Protein AF-A0A8J7E7F5-F1 (afdb_monomer)

Foldseek 3Di:
DLVVLLVVLLVCLVVPAPPPPAAADEDDEDPVLVPPPDDLVVVLVSLLVSQLSNLVSRVQHAYEYEYDPQDDVPPPGPRDPLVVLVSCLVSQHYYEYQQCDDFPVGDHDCSLQVCALRHAYEYEDPVVRDDFAQCVLQVVQCCCCVRRVHLHYHDDDPDDCVVVVCVPRNVNSLVVCVVCCVVGPPSDNDRRPSHPDDDPPPPDD

Secondary structure (DSSP, 8-state):
-HHHHHHHHHHHHHHHTT-TT--EEEPPP--GGG-TTS-HHHHHHHHHHHHHHHHHH-TTSEEEEE-SS---TTSS-S--HHHHHHHHHHHT-EEE-TT-S--SSSPPPTHHHHTTTTSEE--EEEGGGS---TTHHHHHHHIIIIII--S--EEE--STTHHHHIIIIIHHHHHHHHH-TTTS--------TT--PPP------

Radius of gyration: 17.7 Å; Cα contacts (8 Å, |Δi|>4): 323; chains: 1; bounding box: 46×33×48 Å

Solvent-accessible surface area (backbone atoms only — not comparable to full-atom values): 11503 Å² total; per-residue (Å²): 111,66,69,63,51,40,52,48,40,36,57,47,15,80,74,38,47,73,39,92,92,47,69,59,52,62,48,74,68,50,64,63,58,74,40,86,92,49,61,46,67,60,49,46,52,52,50,52,49,44,51,52,50,38,41,70,30,21,81,69,26,44,37,30,48,32,49,42,74,46,24,57,97,87,70,86,34,82,36,56,53,64,61,54,51,52,51,19,41,79,69,35,24,19,41,24,25,61,61,47,48,78,34,89,86,45,74,64,50,64,64,50,55,78,40,43,72,52,26,33,30,32,43,28,42,55,60,87,52,47,84,80,53,61,59,40,48,47,54,49,47,49,46,38,42,73,66,30,45,31,30,45,78,43,79,50,81,88,53,100,61,38,71,62,42,42,64,70,33,43,46,54,22,51,48,51,44,68,75,35,56,95,81,36,85,67,88,48,82,48,64,27,84,55,44,77,62,78,67,76,74,79,89,79,131

Structure (mmCIF, N/CA/C/O backbone):
data_AF-A0A8J7E7F5-F1
#
_entry.id   AF-A0A8J7E7F5-F1
#
loop_
_atom_site.group_PDB
_atom_site.id
_atom_site.type_symbol
_atom_site.label_atom_id
_atom_site.label_alt_id
_atom_site.label_comp_id
_atom_site.label_asym_id
_atom_site.label_entity_id
_atom_site.label_seq_id
_atom_site.pdbx_PDB_ins_code
_atom_site.Cartn_x
_atom_site.Cartn_y
_atom_site.Cartn_z
_atom_site.occupancy
_atom_site.B_iso_or_equiv
_atom_site.auth_seq_id
_atom_site.auth_comp_id
_atom_site.auth_asym_id
_atom_site.auth_atom_id
_atom_site.pdbx_PDB_model_num
ATOM 1 N N . MET A 1 1 ? -1.315 -17.136 -16.325 1.00 79.31 1 MET A N 1
ATOM 2 C CA . MET A 1 1 ? -1.027 -17.102 -14.870 1.00 79.31 1 MET A CA 1
ATOM 3 C C . MET A 1 1 ? -2.003 -16.196 -14.133 1.00 79.31 1 MET A C 1
ATOM 5 O O . MET A 1 1 ? -2.572 -16.659 -13.155 1.00 79.31 1 MET A O 1
ATOM 9 N N . THR A 1 2 ? -2.273 -14.985 -14.635 1.00 89.56 2 THR A N 1
ATOM 10 C CA . THR A 1 2 ? -3.227 -14.026 -14.043 1.00 89.56 2 THR A CA 1
ATOM 11 C C . THR A 1 2 ? -4.594 -14.628 -13.717 1.00 89.56 2 THR A C 1
ATOM 13 O O . THR A 1 2 ? -5.044 -14.466 -12.594 1.00 89.56 2 THR A O 1
ATOM 16 N N . ASP A 1 3 ? -5.215 -15.402 -14.617 1.00 95.75 3 ASP A N 1
ATOM 17 C CA . ASP A 1 3 ? -6.542 -16.000 -14.355 1.00 95.75 3 ASP A CA 1
ATOM 18 C C . ASP A 1 3 ? -6.566 -16.922 -13.132 1.00 95.75 3 ASP A C 1
ATOM 20 O O . ASP A 1 3 ? -7.515 -16.909 -12.355 1.00 95.75 3 ASP A O 1
ATOM 24 N N . ARG A 1 4 ? -5.503 -17.709 -12.927 1.00 95.31 4 ARG A N 1
ATOM 25 C CA . ARG A 1 4 ? -5.391 -18.580 -11.747 1.00 95.31 4 ARG A CA 1
ATOM 26 C C . ARG A 1 4 ? -5.245 -17.762 -10.472 1.00 95.31 4 ARG A C 1
ATOM 28 O O . ARG A 1 4 ? -5.744 -18.170 -9.431 1.00 95.31 4 ARG A O 1
ATOM 35 N N . PHE A 1 5 ? -4.553 -16.630 -10.559 1.00 93.81 5 PHE A N 1
ATOM 36 C CA . PHE A 1 5 ? -4.377 -15.751 -9.418 1.00 93.81 5 PHE A CA 1
ATOM 37 C C . PHE A 1 5 ? -5.662 -14.984 -9.098 1.00 93.81 5 PHE A C 1
ATOM 39 O O . PHE A 1 5 ? -6.052 -14.937 -7.942 1.00 93.81 5 PHE A O 1
ATOM 46 N N . ILE A 1 6 ? -6.396 -14.521 -10.112 1.00 96.19 6 ILE A N 1
ATOM 47 C CA . ILE A 1 6 ? -7.756 -13.985 -9.959 1.00 96.19 6 ILE A CA 1
ATOM 48 C C . ILE A 1 6 ? -8.670 -15.011 -9.280 1.00 96.19 6 ILE A C 1
ATOM 50 O O . ILE A 1 6 ? -9.300 -14.685 -8.281 1.00 96.19 6 ILE A O 1
ATOM 54 N N . ALA A 1 7 ? -8.686 -16.260 -9.756 1.00 97.81 7 ALA A N 1
ATOM 55 C CA . ALA A 1 7 ? -9.495 -17.319 -9.154 1.00 97.81 7 ALA A CA 1
ATOM 56 C C . ALA A 1 7 ? -9.121 -17.584 -7.684 1.00 97.81 7 ALA A C 1
ATOM 58 O O . ALA A 1 7 ? -9.993 -17.844 -6.858 1.00 97.81 7 ALA A O 1
ATOM 59 N N . LEU A 1 8 ? -7.833 -17.484 -7.337 1.00 96.50 8 LEU A N 1
ATOM 60 C CA . LEU A 1 8 ? -7.390 -17.550 -5.946 1.00 96.50 8 LEU A CA 1
ATOM 61 C C . LEU A 1 8 ? -7.928 -16.369 -5.129 1.00 96.50 8 LEU A C 1
ATOM 63 O O . LEU A 1 8 ? -8.473 -16.594 -4.054 1.00 96.50 8 LEU A O 1
ATOM 67 N N . MET A 1 9 ? -7.804 -15.132 -5.621 1.00 97.00 9 MET A N 1
ATOM 68 C CA . MET A 1 9 ? -8.314 -13.951 -4.913 1.00 97.00 9 MET A CA 1
ATOM 69 C C . MET A 1 9 ? -9.831 -14.028 -4.718 1.00 97.00 9 MET A C 1
ATOM 71 O O . MET A 1 9 ? -10.310 -13.711 -3.637 1.00 97.00 9 MET A O 1
ATOM 75 N N . GLN A 1 10 ? -10.572 -14.525 -5.709 1.00 97.94 10 GLN A N 1
ATOM 76 C CA . GLN A 1 10 ? -12.011 -14.780 -5.604 1.00 97.94 10 GLN A CA 1
ATOM 77 C C . GLN A 1 10 ? -12.327 -15.807 -4.510 1.00 97.94 10 GLN A C 1
ATOM 79 O O . GLN A 1 10 ? -13.117 -15.523 -3.617 1.00 97.94 10 GLN A O 1
ATOM 84 N N . ALA A 1 11 ? -11.640 -16.954 -4.503 1.00 98.19 11 ALA A N 1
ATOM 85 C CA . ALA A 1 11 ? -11.833 -17.975 -3.472 1.00 98.19 11 ALA A CA 1
ATOM 86 C C . ALA A 1 11 ? -11.457 -17.487 -2.058 1.00 98.19 11 ALA A C 1
ATOM 88 O O . ALA A 1 11 ? -12.048 -17.922 -1.068 1.00 98.19 11 ALA A O 1
ATOM 89 N N . LEU A 1 12 ? -10.462 -16.601 -1.944 1.00 97.62 12 LEU A N 1
ATOM 90 C CA . LEU A 1 12 ? -10.123 -15.947 -0.681 1.00 97.62 12 LEU A CA 1
ATOM 91 C C . LEU A 1 12 ? -11.202 -14.934 -0.273 1.00 97.62 12 LEU A C 1
ATOM 93 O O . LEU A 1 12 ? -11.565 -14.909 0.900 1.00 97.62 12 LEU A O 1
ATOM 97 N N . GLY A 1 13 ? -11.735 -14.156 -1.217 1.00 97.00 13 GLY A N 1
ATOM 98 C CA . GLY A 1 13 ? -12.840 -13.219 -0.999 1.00 97.00 13 GLY A CA 1
ATOM 99 C C . GLY A 1 13 ? -14.079 -13.916 -0.453 1.00 97.00 13 GLY A C 1
ATOM 100 O O . GLY A 1 13 ? -14.536 -13.578 0.635 1.00 97.00 13 GLY A O 1
ATOM 101 N N . ASP A 1 14 ? -14.517 -14.991 -1.114 1.00 97.81 14 ASP A N 1
ATOM 102 C CA . ASP A 1 14 ? -15.651 -15.823 -0.685 1.00 97.81 14 ASP A CA 1
ATOM 103 C C . ASP A 1 14 ? -15.500 -16.358 0.750 1.00 97.81 14 ASP A C 1
ATOM 105 O O . ASP A 1 14 ? -16.485 -16.612 1.444 1.00 97.81 14 ASP A O 1
ATOM 109 N N . ARG A 1 15 ? -14.256 -16.577 1.194 1.00 97.75 15 ARG A N 1
ATOM 110 C CA . ARG A 1 15 ? -13.951 -17.150 2.508 1.00 97.75 15 ARG A CA 1
ATOM 111 C C . ARG A 1 15 ? -13.772 -16.101 3.603 1.00 97.75 15 ARG A C 1
ATOM 113 O O . ARG A 1 15 ? -14.078 -16.402 4.757 1.00 97.75 15 ARG A O 1
ATOM 120 N N . TYR A 1 16 ? -13.197 -14.948 3.276 1.00 96.31 16 TYR A N 1
ATOM 121 C CA . TYR A 1 16 ? -12.669 -14.010 4.267 1.00 96.31 16 TYR A CA 1
ATOM 122 C C . TYR A 1 16 ? -13.283 -12.612 4.212 1.00 96.31 16 TYR A C 1
ATOM 124 O O . TYR A 1 16 ? -13.222 -11.916 5.225 1.00 96.31 16 TYR A O 1
ATOM 132 N N . ASP A 1 17 ? -13.879 -12.186 3.095 1.00 94.88 17 ASP A N 1
ATOM 133 C CA . ASP A 1 17 ? -14.501 -10.864 3.036 1.00 94.88 17 ASP A CA 1
ATOM 134 C C . ASP A 1 17 ? -15.665 -10.764 4.034 1.00 94.88 17 ASP A C 1
ATOM 136 O O . ASP A 1 17 ? -16.504 -11.658 4.143 1.00 94.88 17 ASP A O 1
ATOM 140 N N . GLY A 1 18 ? -15.682 -9.686 4.820 1.00 87.88 18 GLY A N 1
ATOM 141 C CA . GLY A 1 18 ? -16.671 -9.478 5.882 1.00 87.88 18 GLY A CA 1
ATOM 142 C C . GLY A 1 18 ? -16.414 -10.256 7.181 1.00 87.88 18 GLY A 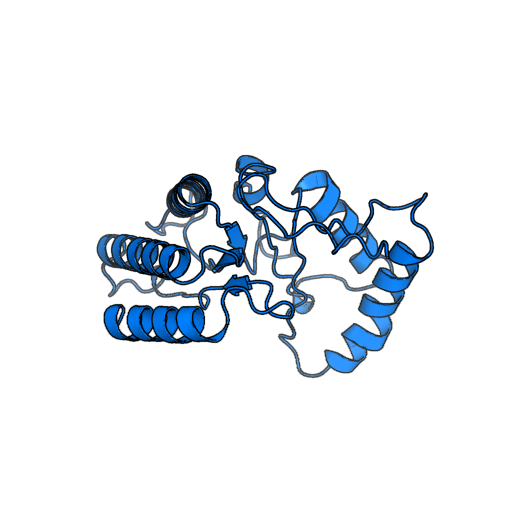C 1
ATOM 143 O O . GLY A 1 18 ? -17.152 -10.071 8.150 1.00 87.88 18 GLY A O 1
ATOM 144 N N . VAL A 1 19 ? -15.368 -11.089 7.262 1.00 92.38 19 VAL A N 1
ATOM 145 C CA . VAL A 1 19 ? -14.941 -11.685 8.537 1.00 92.38 19 VAL A CA 1
ATOM 146 C C . VAL A 1 19 ? -14.354 -10.586 9.423 1.00 92.38 19 VAL A C 1
ATOM 148 O O . VAL A 1 19 ? -13.405 -9.919 9.032 1.00 92.38 19 VAL A O 1
ATOM 151 N N . ALA A 1 20 ? -14.869 -10.423 10.645 1.00 86.88 20 ALA A N 1
ATOM 152 C CA . ALA A 1 20 ? -14.507 -9.305 11.528 1.00 86.88 20 ALA A CA 1
ATOM 153 C C . ALA A 1 20 ? -12.999 -9.181 11.830 1.00 86.88 20 ALA A C 1
ATOM 155 O O . ALA A 1 20 ? -12.506 -8.083 12.066 1.00 86.88 20 ALA A O 1
ATOM 156 N N . SER A 1 21 ? -12.263 -10.297 11.822 1.00 85.38 21 SER A N 1
ATOM 157 C CA . SER A 1 21 ? -10.810 -10.327 12.035 1.00 85.38 21 SER A CA 1
ATOM 158 C C . SER A 1 21 ? -9.986 -10.183 10.747 1.00 85.38 21 SER A C 1
ATOM 160 O O . SER A 1 21 ? -8.766 -10.332 10.787 1.00 85.38 21 SER A O 1
ATOM 162 N N . PHE A 1 22 ? -10.627 -9.978 9.595 1.00 86.19 22 PHE A N 1
ATOM 163 C CA . PHE A 1 22 ? -9.979 -9.822 8.297 1.00 86.19 22 PHE A CA 1
ATOM 164 C C . PHE A 1 22 ? -10.161 -8.385 7.801 1.00 86.19 22 PHE A C 1
ATOM 166 O O . PHE A 1 22 ? -11.265 -7.952 7.492 1.00 86.19 22 PHE A O 1
ATOM 173 N N . HIS A 1 23 ? -9.063 -7.631 7.740 1.00 84.19 23 HIS A N 1
ATOM 174 C CA . HIS A 1 23 ? -9.109 -6.188 7.468 1.00 84.19 23 HIS A CA 1
ATOM 175 C C . HIS A 1 23 ? -8.785 -5.826 6.016 1.00 84.19 23 HIS A C 1
ATOM 177 O O . HIS A 1 23 ? -9.172 -4.758 5.538 1.00 84.19 23 HIS A O 1
ATOM 183 N N . GLY A 1 24 ? -8.069 -6.692 5.304 1.00 89.56 24 GLY A N 1
ATOM 184 C CA . GLY A 1 24 ? -7.652 -6.407 3.945 1.00 89.56 24 GLY A CA 1
ATOM 185 C C . GLY A 1 24 ? -6.720 -7.448 3.357 1.00 89.56 24 GLY A C 1
ATOM 186 O O . GLY A 1 24 ? -6.233 -8.349 4.040 1.00 89.56 24 GLY A O 1
ATOM 187 N N . ILE A 1 25 ? -6.465 -7.282 2.068 1.00 91.81 25 ILE A N 1
ATOM 188 C CA . ILE A 1 25 ? -5.550 -8.085 1.277 1.00 91.81 25 ILE A CA 1
ATOM 189 C C . ILE A 1 25 ? -4.687 -7.170 0.417 1.00 91.81 25 ILE A C 1
ATOM 191 O O . ILE A 1 25 ? -5.137 -6.133 -0.068 1.00 91.81 25 ILE A O 1
ATOM 195 N N . ALA A 1 26 ? -3.440 -7.570 0.215 1.00 88.69 26 ALA A N 1
ATOM 196 C CA . ALA A 1 26 ? -2.525 -6.886 -0.676 1.00 88.69 26 ALA A CA 1
ATOM 197 C C . ALA A 1 26 ? -2.113 -7.827 -1.809 1.00 88.69 26 ALA A C 1
ATOM 199 O O . ALA A 1 26 ? -1.939 -9.030 -1.588 1.00 88.69 26 ALA A O 1
ATOM 200 N N . SER A 1 27 ? -1.949 -7.298 -3.022 1.00 85.00 27 SER A N 1
ATOM 201 C CA . SER A 1 27 ? -1.278 -8.058 -4.074 1.00 85.00 27 SER A CA 1
ATOM 202 C C . SER A 1 27 ? 0.162 -8.356 -3.639 1.00 85.00 27 SER A C 1
ATOM 204 O O . SER A 1 27 ? 0.771 -7.534 -2.949 1.00 85.00 27 SER A O 1
ATOM 206 N N . PRO A 1 28 ? 0.745 -9.496 -4.041 1.00 77.31 28 PRO A N 1
ATOM 207 C CA . PRO A 1 28 ? 2.176 -9.674 -3.933 1.00 77.31 28 PRO A CA 1
ATOM 208 C C . PRO A 1 28 ? 2.853 -8.583 -4.752 1.00 77.31 28 PRO A C 1
ATOM 210 O O . PRO A 1 28 ? 2.358 -8.146 -5.797 1.00 77.31 28 PRO A O 1
ATOM 213 N N . GLU A 1 29 ? 3.991 -8.154 -4.247 1.00 74.88 29 GLU A N 1
ATOM 214 C CA . GLU A 1 29 ? 4.894 -7.300 -4.978 1.00 74.88 29 GLU A CA 1
ATOM 215 C C . GLU A 1 29 ? 5.377 -8.013 -6.251 1.00 74.88 29 GLU A C 1
ATOM 217 O O . GLU A 1 29 ? 5.564 -9.234 -6.267 1.00 74.88 29 GLU A O 1
ATOM 222 N N . SER A 1 30 ? 5.566 -7.267 -7.336 1.00 69.88 30 SER A N 1
ATOM 223 C CA . SER A 1 30 ? 6.052 -7.826 -8.592 1.00 69.88 30 SER A CA 1
ATOM 224 C C . SER A 1 30 ? 7.115 -6.929 -9.203 1.00 69.88 30 SER A C 1
ATOM 226 O O . SER A 1 30 ? 6.858 -5.768 -9.513 1.00 69.88 30 SER A O 1
ATOM 228 N N . ALA A 1 31 ? 8.284 -7.519 -9.445 1.00 70.00 31 ALA A N 1
ATOM 229 C CA . ALA A 1 31 ? 9.397 -6.901 -10.156 1.00 70.00 31 ALA A CA 1
ATOM 230 C C . ALA A 1 31 ? 9.323 -7.118 -11.681 1.00 70.00 31 ALA A C 1
ATOM 232 O O . ALA A 1 31 ? 10.260 -6.792 -12.394 1.00 70.00 31 ALA A O 1
ATOM 233 N N . LEU A 1 32 ? 8.224 -7.661 -12.222 1.00 70.56 32 LEU A N 1
ATOM 234 C CA . LEU A 1 32 ? 8.135 -7.964 -13.660 1.00 70.56 32 LEU A CA 1
ATOM 235 C C . LEU A 1 32 ? 8.243 -6.720 -14.560 1.00 70.56 32 LEU A C 1
ATOM 237 O O . LEU A 1 32 ? 8.599 -6.849 -15.724 1.00 70.56 32 LEU A O 1
ATOM 241 N N . GLY A 1 33 ? 7.995 -5.516 -14.029 1.00 65.94 33 GLY A N 1
ATOM 242 C CA . GLY A 1 33 ? 8.192 -4.255 -14.758 1.00 65.94 33 GLY A CA 1
ATOM 243 C C . GLY A 1 33 ? 9.659 -3.904 -15.057 1.00 65.94 33 GLY A C 1
ATOM 244 O O . GLY A 1 33 ? 9.915 -3.006 -15.865 1.00 65.94 33 GLY A O 1
ATOM 245 N N . THR A 1 34 ? 10.615 -4.600 -14.432 1.00 69.50 34 THR A N 1
ATOM 246 C CA . THR A 1 34 ? 12.061 -4.433 -14.660 1.00 69.50 34 THR A CA 1
ATOM 247 C C . THR A 1 34 ? 12.653 -5.484 -15.597 1.00 69.50 34 THR A C 1
ATOM 249 O O . THR A 1 34 ? 13.840 -5.422 -15.901 1.00 69.50 34 THR A O 1
ATOM 252 N N . VAL A 1 35 ? 11.843 -6.442 -16.056 1.00 76.00 35 VAL A N 1
ATOM 253 C CA . VAL A 1 35 ? 12.279 -7.550 -16.908 1.00 76.00 35 VAL A CA 1
ATOM 254 C C . VAL A 1 35 ? 11.958 -7.210 -18.364 1.00 76.00 35 VAL A C 1
ATOM 256 O O . VAL A 1 35 ? 10.789 -7.160 -18.745 1.00 76.00 35 VAL A O 1
ATOM 259 N N . ASP A 1 36 ? 12.990 -6.962 -19.172 1.00 79.25 36 ASP A N 1
ATOM 260 C CA . ASP A 1 36 ? 12.859 -6.473 -20.554 1.00 79.25 36 ASP A CA 1
ATOM 261 C C . ASP A 1 36 ? 12.102 -7.441 -21.479 1.00 79.25 36 ASP A C 1
ATOM 263 O O . ASP A 1 36 ? 11.491 -7.022 -22.461 1.00 79.25 36 ASP A O 1
ATOM 267 N N . GLU A 1 37 ? 12.107 -8.738 -21.168 1.00 83.94 37 GLU A N 1
ATOM 268 C CA . GLU A 1 37 ? 11.411 -9.767 -21.940 1.00 83.94 37 GLU A CA 1
ATOM 269 C C . GLU A 1 37 ? 9.882 -9.728 -21.782 1.00 83.94 37 GLU A C 1
ATOM 271 O O . GLU A 1 37 ? 9.174 -10.405 -22.533 1.00 83.94 37 GLU A O 1
ATOM 276 N N . TYR A 1 38 ? 9.354 -8.965 -20.818 1.00 76.88 38 TYR A N 1
ATOM 277 C CA . TYR A 1 38 ? 7.915 -8.817 -20.623 1.00 76.88 38 TYR A CA 1
ATOM 278 C C . TYR A 1 38 ? 7.364 -7.604 -21.366 1.00 76.88 38 TYR A C 1
ATOM 280 O O . TYR A 1 38 ? 7.882 -6.491 -21.289 1.00 76.88 38 TYR A O 1
ATOM 288 N N . ASP A 1 39 ? 6.217 -7.803 -22.014 1.00 83.94 39 ASP A N 1
ATOM 289 C CA . ASP A 1 39 ? 5.413 -6.691 -22.502 1.00 83.94 39 ASP A CA 1
ATOM 290 C C . ASP A 1 39 ? 4.852 -5.915 -21.301 1.00 83.94 39 ASP A C 1
ATOM 292 O O . ASP A 1 39 ? 3.897 -6.332 -20.637 1.00 83.94 39 ASP A O 1
ATOM 296 N N . LYS A 1 40 ? 5.465 -4.764 -21.017 1.00 78.12 40 LYS A N 1
ATOM 297 C CA . LYS A 1 40 ? 5.099 -3.889 -19.898 1.00 78.12 40 LYS A CA 1
ATOM 298 C C . LYS A 1 40 ? 3.664 -3.365 -20.015 1.00 78.12 40 LYS A C 1
ATOM 300 O O . LYS A 1 40 ? 3.011 -3.157 -18.991 1.00 78.12 40 LYS A O 1
ATOM 305 N N . SER A 1 41 ? 3.151 -3.189 -21.236 1.00 81.50 41 SER A N 1
ATOM 306 C CA . SER A 1 41 ? 1.772 -2.751 -21.468 1.00 81.50 41 SER A CA 1
ATOM 307 C C . SER A 1 41 ? 0.779 -3.856 -21.110 1.00 81.50 41 SER A C 1
ATOM 309 O O . SER A 1 41 ? -0.169 -3.616 -20.357 1.00 81.50 41 SER A O 1
ATOM 311 N N . GLN A 1 42 ? 1.065 -5.090 -21.532 1.00 84.75 42 GLN A N 1
ATOM 312 C CA . GLN A 1 42 ? 0.276 -6.260 -21.166 1.00 84.75 42 GLN A CA 1
ATOM 313 C C . GLN A 1 42 ? 0.351 -6.523 -19.660 1.00 84.75 42 GLN A C 1
ATOM 315 O O . GLN A 1 42 ? -0.665 -6.813 -19.030 1.00 84.75 42 GLN A O 1
ATOM 320 N N . TYR A 1 43 ? 1.532 -6.393 -19.055 1.00 81.69 43 TYR A N 1
ATOM 321 C CA . TYR A 1 43 ? 1.704 -6.542 -17.614 1.00 81.69 43 TYR A CA 1
ATOM 322 C C . TYR A 1 43 ? 0.860 -5.523 -16.834 1.00 81.69 43 TYR A C 1
ATOM 324 O O . TYR A 1 43 ? 0.110 -5.917 -15.940 1.00 81.69 43 TYR A O 1
ATOM 332 N N . LYS A 1 44 ? 0.906 -4.239 -17.217 1.00 81.12 44 LYS A N 1
ATOM 333 C CA . LYS A 1 44 ? 0.062 -3.184 -16.638 1.00 81.12 44 LYS A CA 1
ATOM 334 C C . LYS A 1 44 ? -1.426 -3.532 -16.743 1.00 81.12 44 LYS A C 1
ATOM 336 O O . LYS A 1 44 ? -2.139 -3.451 -15.744 1.00 81.12 44 LYS A O 1
ATOM 341 N N . GLU A 1 45 ? -1.895 -3.950 -17.919 1.00 86.56 45 GLU A N 1
ATOM 342 C CA . GLU A 1 45 ? -3.296 -4.337 -18.128 1.00 86.56 45 GLU A CA 1
ATOM 343 C C . GLU A 1 45 ? -3.701 -5.518 -17.233 1.00 86.56 45 GLU A C 1
ATOM 345 O O . GLU A 1 45 ? -4.730 -5.467 -16.554 1.00 86.56 45 GLU A O 1
ATOM 350 N N . GLN A 1 46 ? -2.876 -6.567 -17.177 1.00 88.25 46 GLN A N 1
ATOM 351 C CA . GLN A 1 46 ? -3.149 -7.746 -16.355 1.00 88.25 46 GLN A CA 1
ATOM 352 C C . GLN A 1 46 ? -3.104 -7.433 -14.856 1.00 88.25 46 GLN A C 1
ATOM 354 O O . GLN A 1 46 ? -3.902 -7.990 -14.103 1.00 88.25 46 GLN A O 1
ATOM 359 N N . PHE A 1 47 ? -2.229 -6.525 -14.422 1.00 86.56 47 PHE A N 1
ATOM 360 C CA . PHE A 1 47 ? -2.182 -6.061 -13.039 1.00 86.56 47 PHE A CA 1
ATOM 361 C C . PHE A 1 47 ? -3.444 -5.272 -12.667 1.00 86.56 47 PHE A C 1
ATOM 363 O O . PHE A 1 47 ? -4.080 -5.564 -11.656 1.00 86.56 47 PHE A O 1
ATOM 370 N N . MET A 1 48 ? -3.876 -4.332 -13.516 1.00 87.00 48 MET A N 1
ATOM 371 C CA . MET A 1 48 ? -5.131 -3.600 -13.304 1.00 87.00 48 MET A CA 1
ATOM 372 C C . MET A 1 48 ? -6.345 -4.529 -13.294 1.00 87.00 48 MET A C 1
ATOM 374 O O . MET A 1 48 ? -7.258 -4.343 -12.491 1.00 87.00 48 MET A O 1
ATOM 378 N N . ARG A 1 49 ? -6.364 -5.536 -14.175 1.00 92.62 49 ARG A N 1
ATOM 379 C CA . ARG A 1 49 ? -7.410 -6.562 -14.189 1.00 92.62 49 ARG A CA 1
ATOM 380 C C . ARG A 1 49 ? -7.420 -7.346 -12.881 1.00 92.62 49 ARG A C 1
ATOM 382 O O . ARG A 1 49 ? -8.466 -7.438 -12.256 1.00 92.62 49 ARG A O 1
ATOM 389 N N . LEU A 1 50 ? -6.271 -7.848 -12.433 1.00 91.75 50 LEU A N 1
ATOM 390 C CA . LEU A 1 50 ? -6.154 -8.532 -11.146 1.00 91.75 50 LEU A CA 1
ATOM 391 C C . LEU A 1 50 ? -6.675 -7.663 -9.995 1.00 91.75 50 LEU A C 1
ATOM 393 O O . LEU A 1 50 ? -7.430 -8.153 -9.158 1.00 91.75 50 LEU A O 1
ATOM 397 N N . PHE A 1 51 ? -6.298 -6.385 -9.958 1.00 91.19 51 PHE A N 1
ATOM 398 C CA . PHE A 1 51 ? -6.732 -5.468 -8.910 1.00 91.19 51 PHE A CA 1
ATOM 399 C C . PHE A 1 51 ? -8.252 -5.243 -8.931 1.00 91.19 51 PHE A C 1
ATOM 401 O O . PHE A 1 51 ? -8.890 -5.338 -7.885 1.00 91.19 51 PHE A O 1
ATOM 408 N N . ARG A 1 52 ? -8.854 -5.037 -10.113 1.00 92.88 52 ARG A N 1
ATOM 409 C CA . ARG A 1 52 ? -10.317 -4.934 -10.284 1.00 92.88 52 ARG A CA 1
ATOM 410 C C . ARG A 1 52 ? -11.049 -6.166 -9.775 1.00 92.88 52 ARG A C 1
ATOM 412 O O . ARG A 1 52 ? -11.974 -6.043 -8.979 1.00 92.88 52 ARG A O 1
ATOM 419 N N . GLU A 1 53 ? -10.618 -7.342 -10.210 1.00 95.81 53 GLU A N 1
ATOM 420 C CA . GLU A 1 53 ? -11.231 -8.613 -9.815 1.00 95.81 53 GLU A CA 1
ATOM 421 C C . GLU A 1 53 ? -11.064 -8.871 -8.313 1.00 95.81 53 GLU A C 1
ATOM 423 O O . GLU A 1 53 ? -11.994 -9.312 -7.642 1.00 95.81 53 GLU A O 1
ATOM 428 N N . THR A 1 54 ? -9.905 -8.516 -7.750 1.00 95.50 54 THR A N 1
ATOM 429 C CA . THR A 1 54 ? -9.677 -8.592 -6.302 1.00 95.50 54 THR A CA 1
ATOM 430 C C . THR A 1 54 ? -10.609 -7.641 -5.561 1.00 95.50 54 THR A C 1
ATOM 432 O O . THR A 1 54 ? -11.253 -8.043 -4.599 1.00 95.50 54 THR A O 1
ATOM 435 N N . ARG A 1 55 ? -10.757 -6.391 -6.017 1.00 94.12 55 ARG A N 1
ATOM 436 C CA . ARG A 1 55 ? -11.708 -5.455 -5.408 1.00 94.12 55 ARG A CA 1
ATOM 437 C C . ARG A 1 55 ? -13.126 -6.017 -5.411 1.00 94.12 55 ARG A C 1
ATOM 439 O O . ARG A 1 55 ? -13.800 -5.893 -4.392 1.00 94.12 55 ARG A O 1
ATOM 446 N N . GLN A 1 56 ? -13.564 -6.615 -6.516 1.00 95.06 56 GLN A N 1
ATOM 447 C CA . GLN A 1 56 ? -14.896 -7.216 -6.625 1.00 95.06 56 GLN A CA 1
ATOM 448 C C . GLN A 1 56 ? -15.091 -8.396 -5.669 1.00 95.06 56 GLN A C 1
ATOM 450 O O . GLN A 1 56 ? -16.181 -8.549 -5.130 1.00 95.06 56 GLN A O 1
ATOM 455 N N . ALA A 1 57 ? -14.048 -9.196 -5.437 1.00 96.81 57 ALA A N 1
ATOM 456 C CA . ALA A 1 57 ? -14.082 -10.314 -4.496 1.00 96.81 57 ALA A CA 1
ATOM 457 C C . ALA A 1 57 ? -14.058 -9.884 -3.018 1.00 96.81 57 ALA A C 1
ATOM 459 O O . ALA A 1 57 ? -14.476 -10.649 -2.156 1.00 96.81 57 ALA A O 1
ATOM 460 N N . PHE A 1 58 ? -13.587 -8.671 -2.720 1.00 96.50 58 PHE A N 1
ATOM 461 C CA . PHE A 1 58 ? -13.435 -8.156 -1.356 1.00 96.50 58 PHE A CA 1
ATOM 462 C C . PHE A 1 58 ? -14.218 -6.850 -1.111 1.00 96.50 58 PHE A C 1
ATOM 464 O O . PHE A 1 58 ? -13.613 -5.847 -0.728 1.00 96.50 58 PHE A O 1
ATOM 471 N N . PRO A 1 59 ? -15.544 -6.781 -1.351 1.00 93.81 59 PRO A N 1
ATOM 472 C CA . PRO A 1 59 ? -16.331 -5.545 -1.265 1.00 93.81 59 PRO A CA 1
ATOM 473 C C . PRO A 1 59 ? -16.218 -4.809 0.081 1.00 93.81 59 PRO A C 1
ATOM 475 O O . PRO A 1 59 ? -16.281 -3.576 0.083 1.00 93.81 59 PRO A O 1
ATOM 478 N N . HIS A 1 60 ? -15.991 -5.524 1.187 1.00 91.81 60 HIS A N 1
ATOM 479 C CA . HIS A 1 60 ? -15.952 -4.967 2.545 1.00 91.81 60 HIS A CA 1
ATOM 480 C C . HIS A 1 60 ? -14.547 -4.867 3.151 1.00 91.81 60 HIS A C 1
ATOM 482 O O . HIS A 1 60 ? -14.390 -4.290 4.226 1.00 91.81 60 HIS A O 1
ATOM 488 N N . SER A 1 61 ? -13.534 -5.407 2.477 1.00 91.44 61 SER A N 1
ATOM 489 C CA . SER A 1 61 ? -12.151 -5.414 2.954 1.00 91.44 61 SER A CA 1
ATOM 490 C C . SER A 1 61 ? -11.295 -4.426 2.166 1.00 91.44 61 SER A C 1
ATOM 492 O O . SER A 1 61 ? -11.577 -4.104 1.010 1.00 91.44 61 SER A O 1
ATOM 494 N N . LEU A 1 62 ? -10.206 -3.951 2.770 1.00 90.31 62 LEU A N 1
ATOM 495 C CA . LEU A 1 62 ? -9.234 -3.135 2.050 1.00 90.31 62 LEU A CA 1
ATOM 496 C C . LEU A 1 62 ? -8.499 -3.976 0.995 1.00 90.31 62 LEU A C 1
ATOM 498 O O . LEU A 1 62 ? -7.984 -5.046 1.305 1.00 90.31 62 LEU A O 1
ATOM 502 N N . VAL A 1 63 ? -8.382 -3.463 -0.231 1.00 92.50 63 VAL A N 1
ATOM 503 C CA . VAL A 1 63 ? -7.535 -4.053 -1.278 1.00 92.50 63 VAL A CA 1
ATOM 504 C C . VAL A 1 63 ? -6.382 -3.110 -1.595 1.00 92.50 63 VAL A C 1
ATOM 506 O O . VAL A 1 63 ? -6.602 -1.982 -2.039 1.00 92.50 63 VAL A O 1
ATOM 509 N N . LEU A 1 64 ? -5.156 -3.581 -1.373 1.00 90.44 64 LEU A N 1
ATOM 510 C CA . LEU A 1 64 ? -3.924 -2.844 -1.634 1.00 90.44 64 LEU A CA 1
ATOM 511 C C . LEU A 1 64 ? -3.204 -3.394 -2.861 1.00 90.44 64 LEU A C 1
ATOM 513 O O . LEU A 1 64 ? -2.955 -4.594 -2.975 1.00 90.44 64 LEU A O 1
ATOM 517 N N . ALA A 1 65 ? -2.818 -2.503 -3.763 1.00 87.69 65 ALA A N 1
ATOM 518 C CA . ALA A 1 65 ? -1.855 -2.813 -4.800 1.00 87.69 65 ALA A CA 1
ATOM 519 C C . ALA A 1 65 ? -0.449 -2.601 -4.219 1.00 87.69 65 ALA A C 1
ATOM 521 O O . ALA A 1 65 ? -0.090 -1.465 -3.915 1.00 87.69 65 ALA A O 1
ATOM 522 N N . THR A 1 66 ? 0.325 -3.672 -4.032 1.00 82.12 66 THR A N 1
ATOM 523 C CA . THR A 1 66 ? 1.729 -3.574 -3.594 1.00 82.12 66 THR A CA 1
ATOM 524 C C . THR A 1 66 ? 2.625 -3.406 -4.809 1.00 82.12 66 THR A C 1
ATOM 526 O O . THR A 1 66 ? 2.624 -4.249 -5.709 1.00 82.12 66 THR A O 1
ATOM 529 N N . LEU A 1 67 ? 3.372 -2.309 -4.846 1.00 73.75 67 LEU A N 1
ATOM 530 C CA . LEU A 1 67 ? 4.074 -1.833 -6.033 1.00 73.75 67 LEU A CA 1
ATOM 531 C C . LEU A 1 67 ? 5.564 -1.749 -5.732 1.00 73.75 67 LEU A C 1
ATOM 533 O O . LEU A 1 67 ? 5.941 -1.051 -4.800 1.00 73.75 67 LEU A O 1
ATOM 537 N N . ASN A 1 68 ? 6.400 -2.400 -6.540 1.00 69.88 68 ASN A N 1
ATOM 538 C CA . ASN A 1 68 ? 7.849 -2.206 -6.512 1.00 69.88 68 ASN A CA 1
ATOM 539 C C . ASN A 1 68 ? 8.386 -2.018 -7.930 1.00 69.88 68 ASN A C 1
ATOM 541 O O . ASN A 1 68 ? 7.888 -2.640 -8.868 1.00 69.88 68 ASN A O 1
ATOM 545 N N . TYR A 1 69 ? 9.363 -1.124 -8.082 1.00 59.22 69 TYR A N 1
ATOM 546 C CA . TYR A 1 69 ? 10.047 -0.790 -9.333 1.00 59.22 69 TYR A CA 1
ATOM 547 C C . TYR A 1 69 ? 9.128 -0.439 -10.519 1.00 59.22 69 TYR A C 1
ATOM 549 O O . TYR A 1 69 ? 9.562 -0.412 -11.671 1.00 59.22 69 TYR A O 1
ATOM 557 N N . LEU A 1 70 ? 7.854 -0.139 -10.260 1.00 53.44 70 LEU A N 1
ATOM 558 C CA . LEU A 1 70 ? 6.965 0.482 -11.232 1.00 53.44 70 LEU A CA 1
ATOM 559 C C . LEU A 1 70 ? 7.318 1.968 -11.222 1.00 53.44 70 LEU A C 1
ATOM 561 O O . LEU A 1 70 ? 7.491 2.562 -10.163 1.00 53.44 70 LEU A O 1
ATOM 565 N N . SER A 1 71 ? 7.555 2.521 -12.399 1.00 52.00 71 SER A N 1
ATOM 566 C CA . SER A 1 71 ? 8.357 3.717 -12.625 1.00 52.00 71 SER A CA 1
ATOM 567 C C . SER A 1 71 ? 8.120 4.864 -11.649 1.00 52.00 71 SER A C 1
ATOM 569 O O . SER A 1 71 ? 6.990 5.312 -11.450 1.00 52.00 71 SER A O 1
ATOM 571 N N . PHE A 1 72 ? 9.218 5.437 -11.179 1.00 52.62 72 PHE A N 1
ATOM 572 C CA . PHE A 1 72 ? 9.268 6.859 -10.888 1.00 52.62 72 PHE A CA 1
ATOM 573 C C . PHE A 1 72 ? 9.473 7.563 -12.231 1.00 52.62 72 PHE A C 1
ATOM 575 O O . PHE A 1 72 ? 10.254 7.066 -13.055 1.00 52.62 72 PHE A O 1
ATOM 582 N N . ASP A 1 73 ? 8.785 8.678 -12.476 1.00 44.66 73 ASP A N 1
ATOM 583 C CA . ASP A 1 73 ? 9.037 9.497 -13.664 1.00 44.66 73 ASP A CA 1
ATOM 584 C C . ASP A 1 73 ? 10.553 9.749 -13.787 1.00 44.66 73 ASP A C 1
ATOM 586 O O . ASP A 1 73 ? 11.164 10.380 -12.925 1.00 44.66 73 ASP A O 1
ATOM 590 N N . GLY A 1 74 ? 11.178 9.181 -14.827 1.00 42.69 74 GLY A N 1
ATOM 591 C CA . GLY A 1 74 ? 12.621 9.289 -15.084 1.00 42.69 74 GLY A CA 1
ATOM 592 C C . GLY A 1 74 ? 13.472 8.021 -14.908 1.00 42.69 74 GLY A C 1
ATOM 593 O O . GLY A 1 74 ? 14.630 8.055 -15.316 1.00 42.69 74 GLY A O 1
ATOM 594 N N . MET A 1 75 ? 12.948 6.900 -14.386 1.00 48.62 75 MET A N 1
ATOM 595 C CA . MET A 1 75 ? 13.728 5.647 -14.219 1.00 48.62 75 MET A CA 1
ATOM 596 C C . MET A 1 75 ? 13.503 4.572 -15.302 1.00 48.62 75 MET A C 1
ATOM 598 O O . MET A 1 75 ? 13.947 3.443 -15.145 1.00 48.62 75 MET A O 1
ATOM 602 N N . GLY A 1 76 ? 12.849 4.900 -16.423 1.00 46.91 76 GLY A N 1
ATOM 603 C CA . GLY A 1 76 ? 12.825 4.023 -17.610 1.00 46.91 76 GLY A CA 1
ATOM 604 C C . GLY A 1 76 ? 11.922 2.780 -17.534 1.00 46.91 76 GLY A C 1
ATOM 605 O O . GLY A 1 76 ? 12.024 1.890 -18.380 1.00 46.91 76 GLY A O 1
ATOM 606 N N . HIS A 1 77 ? 11.014 2.710 -16.560 1.00 53.66 77 HIS A N 1
ATOM 607 C CA . HIS A 1 77 ? 9.981 1.671 -16.512 1.00 53.66 77 HIS A CA 1
ATOM 608 C C . HIS A 1 77 ? 8.659 2.228 -17.080 1.00 53.66 77 HIS A C 1
ATOM 610 O O . HIS A 1 77 ? 8.338 3.392 -16.878 1.00 53.66 77 HIS A O 1
ATOM 616 N N . ASP A 1 78 ? 7.894 1.428 -17.827 1.00 53.91 78 ASP A N 1
ATOM 617 C CA . ASP A 1 78 ? 6.697 1.908 -18.556 1.00 53.91 78 ASP A CA 1
ATOM 618 C C . ASP A 1 78 ? 5.384 1.709 -17.771 1.00 53.91 78 ASP A C 1
ATOM 620 O O . ASP A 1 78 ? 4.285 1.951 -18.277 1.00 53.91 78 ASP A O 1
ATOM 624 N N . VAL A 1 79 ? 5.473 1.244 -16.521 1.00 60.34 79 VAL A N 1
ATOM 625 C CA . VAL A 1 79 ? 4.311 1.046 -15.646 1.00 60.34 79 VAL A CA 1
ATOM 626 C C . VAL A 1 79 ? 4.207 2.222 -14.684 1.00 60.34 79 VAL A C 1
ATOM 628 O O . VAL A 1 79 ? 4.912 2.266 -13.679 1.00 60.34 79 VAL A O 1
ATOM 631 N N . ASN A 1 80 ? 3.311 3.159 -14.991 1.00 73.31 80 ASN A N 1
ATOM 632 C CA . ASN A 1 80 ? 3.115 4.365 -14.197 1.00 73.31 80 ASN A CA 1
ATOM 633 C C . ASN A 1 80 ? 2.302 4.062 -12.924 1.00 73.31 80 ASN A C 1
ATOM 635 O O . ASN A 1 80 ? 1.132 3.675 -12.998 1.00 73.31 80 ASN A O 1
ATOM 639 N N . LEU A 1 81 ? 2.911 4.277 -11.752 1.00 76.38 81 LEU A N 1
ATOM 640 C CA . LEU A 1 81 ? 2.260 4.174 -10.437 1.00 76.38 81 LEU A CA 1
ATOM 641 C C . LEU A 1 81 ? 0.979 5.019 -10.341 1.00 76.38 81 LEU A C 1
ATOM 643 O O . LEU A 1 81 ? 0.027 4.620 -9.673 1.00 76.38 81 LEU A O 1
ATOM 647 N N . THR A 1 82 ? 0.927 6.142 -11.059 1.00 81.62 82 THR A N 1
ATOM 648 C CA . THR A 1 82 ? -0.244 7.025 -11.156 1.00 81.62 82 THR A CA 1
ATOM 649 C C . THR A 1 82 ? -1.456 6.313 -11.723 1.00 81.62 82 THR A C 1
ATOM 651 O O . THR A 1 82 ? -2.557 6.485 -11.209 1.00 81.62 82 THR A O 1
ATOM 654 N N . ASP A 1 83 ? -1.284 5.471 -12.742 1.00 81.56 83 ASP A N 1
ATOM 655 C CA . ASP A 1 83 ? -2.422 4.768 -13.331 1.00 81.56 83 ASP A CA 1
ATOM 656 C C . ASP A 1 83 ? -3.007 3.743 -12.360 1.00 81.56 83 ASP A C 1
ATOM 658 O O . ASP A 1 83 ? -4.220 3.563 -12.290 1.00 81.56 83 ASP A O 1
ATOM 662 N N . ILE A 1 84 ? -2.147 3.089 -11.579 1.00 81.31 84 ILE A N 1
ATOM 663 C CA . ILE A 1 84 ? -2.576 2.139 -10.554 1.00 81.31 84 ILE A CA 1
ATOM 664 C C . ILE A 1 84 ? -3.277 2.877 -9.412 1.00 81.31 84 ILE A C 1
ATOM 666 O O . ILE A 1 84 ? -4.333 2.434 -8.970 1.00 81.31 84 ILE A O 1
ATOM 670 N N . ALA A 1 85 ? -2.739 4.016 -8.976 1.00 85.88 85 ALA A N 1
ATOM 671 C CA . ALA A 1 85 ? -3.359 4.849 -7.952 1.00 85.88 85 ALA A CA 1
ATOM 672 C C . ALA A 1 85 ? -4.726 5.406 -8.399 1.00 85.88 85 ALA A C 1
ATOM 674 O O . ALA A 1 85 ? -5.673 5.383 -7.618 1.00 85.88 85 ALA A O 1
ATOM 675 N N . ASN A 1 86 ? -4.871 5.807 -9.668 1.00 88.88 86 ASN A N 1
ATOM 676 C CA . ASN A 1 86 ? -6.158 6.209 -10.248 1.00 88.88 86 ASN A CA 1
ATOM 677 C C . ASN A 1 86 ? -7.181 5.062 -10.225 1.00 88.88 86 ASN A C 1
ATOM 679 O O . ASN A 1 86 ? -8.332 5.270 -9.852 1.00 88.88 86 ASN A O 1
ATOM 683 N N . VAL A 1 87 ? -6.770 3.840 -10.585 1.00 86.94 87 VAL A N 1
ATOM 684 C CA . VAL A 1 87 ? -7.650 2.661 -10.504 1.00 86.94 87 VAL A CA 1
ATOM 685 C C . VAL A 1 87 ? -7.995 2.333 -9.048 1.00 86.94 87 VAL A C 1
ATOM 687 O O . VAL A 1 87 ? -9.136 1.989 -8.751 1.00 86.94 87 VAL A O 1
ATOM 690 N N . ALA A 1 88 ? -7.039 2.454 -8.124 1.00 88.62 88 ALA A N 1
ATOM 691 C CA . ALA A 1 88 ? -7.291 2.284 -6.696 1.00 88.62 88 ALA A CA 1
ATOM 692 C C . ALA A 1 88 ? -8.329 3.287 -6.185 1.00 88.62 88 ALA A C 1
ATOM 694 O O . ALA A 1 88 ? -9.213 2.906 -5.425 1.00 88.62 88 ALA A O 1
ATOM 695 N N . GLU A 1 89 ? -8.273 4.534 -6.636 1.00 91.00 89 GLU A N 1
ATOM 696 C CA . GLU A 1 89 ? -9.261 5.550 -6.290 1.00 91.00 89 GLU A CA 1
ATOM 697 C C . GLU A 1 89 ? -10.643 5.244 -6.857 1.00 91.00 89 GLU A C 1
ATOM 699 O O . GLU A 1 89 ? -11.613 5.228 -6.102 1.00 91.00 89 GLU A O 1
ATOM 704 N N . GLU A 1 90 ? -10.730 4.948 -8.156 1.00 90.19 90 GLU A N 1
ATOM 705 C CA . GLU A 1 90 ? -11.986 4.607 -8.837 1.00 90.19 90 GLU A CA 1
ATOM 706 C C . GLU A 1 90 ? -12.728 3.469 -8.121 1.00 90.19 90 GLU A C 1
ATOM 708 O O . GLU A 1 90 ? -13.953 3.469 -8.008 1.00 90.19 90 GLU A O 1
ATOM 713 N N . LEU A 1 91 ? -11.969 2.496 -7.622 1.00 86.94 91 LEU A N 1
ATOM 714 C CA . LEU A 1 91 ? -12.484 1.256 -7.062 1.00 86.94 91 LEU A CA 1
ATOM 715 C C . LEU A 1 91 ? -12.576 1.256 -5.533 1.00 86.94 91 LEU A C 1
ATOM 717 O O . LEU A 1 91 ? -13.113 0.312 -4.954 1.00 86.94 91 LEU A O 1
ATOM 721 N N . GLY A 1 92 ? -12.047 2.276 -4.861 1.00 87.12 92 GLY A N 1
ATOM 722 C CA . GLY A 1 92 ? -11.994 2.343 -3.403 1.00 87.12 92 GLY A CA 1
ATOM 723 C C . GLY A 1 92 ? -11.053 1.329 -2.755 1.00 87.12 92 GLY A C 1
ATOM 724 O O . GLY A 1 92 ? -11.428 0.639 -1.809 1.00 87.12 92 GLY A O 1
ATOM 725 N N . GLY A 1 93 ? -9.841 1.217 -3.288 1.00 89.81 93 GLY A N 1
ATOM 726 C CA . GLY A 1 93 ? -8.739 0.468 -2.697 1.00 89.81 93 GLY A CA 1
ATOM 727 C C . GLY A 1 93 ? -7.621 1.380 -2.191 1.00 89.81 93 GLY A C 1
ATOM 728 O O . GLY A 1 93 ? -7.842 2.509 -1.745 1.00 89.81 93 GLY A O 1
ATOM 729 N N . GLY A 1 94 ? -6.396 0.878 -2.255 1.00 90.12 94 GLY A N 1
ATOM 730 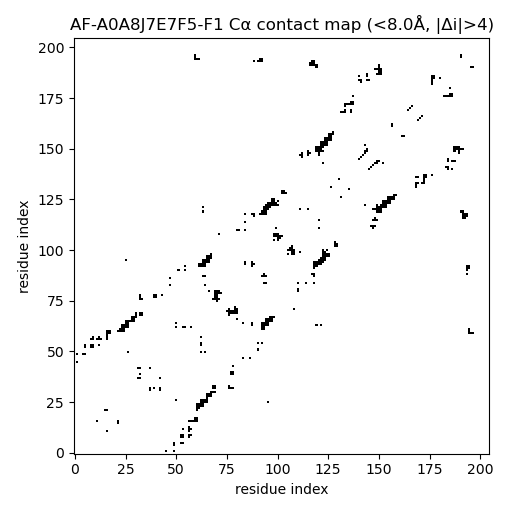C CA . GLY A 1 94 ? -5.212 1.629 -1.876 1.00 90.12 94 GLY A CA 1
ATOM 731 C C . GLY A 1 94 ? -3.937 1.093 -2.499 1.00 90.12 94 GLY A C 1
ATOM 732 O O . GLY A 1 94 ? -3.951 0.139 -3.280 1.00 90.12 94 GLY A O 1
ATOM 733 N N . ILE A 1 95 ? -2.829 1.716 -2.125 1.00 86.69 95 ILE A N 1
ATOM 734 C CA . ILE A 1 95 ? -1.495 1.342 -2.580 1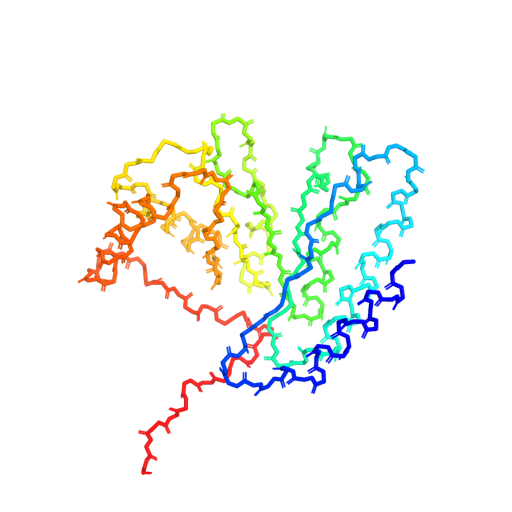.00 86.69 95 ILE A CA 1
ATOM 735 C C . ILE A 1 95 ? -0.576 1.084 -1.394 1.00 86.69 95 ILE A C 1
ATOM 737 O O . ILE A 1 95 ? -0.686 1.702 -0.332 1.00 86.69 95 ILE A O 1
ATOM 741 N N . SER A 1 96 ? 0.352 0.165 -1.609 1.00 83.62 96 SER A N 1
ATOM 742 C CA . SER A 1 96 ? 1.486 -0.085 -0.741 1.00 83.62 96 SER A CA 1
ATOM 743 C C . SER A 1 96 ? 2.759 -0.064 -1.573 1.00 83.62 96 SER A C 1
ATOM 745 O O . SER A 1 96 ? 2.769 -0.482 -2.731 1.00 83.62 96 SER A O 1
ATOM 747 N N . THR A 1 97 ? 3.832 0.442 -0.989 1.00 73.31 97 THR A N 1
ATOM 748 C CA . THR A 1 97 ? 5.136 0.573 -1.637 1.00 73.31 97 THR A CA 1
ATOM 749 C C . THR A 1 97 ? 6.206 0.215 -0.603 1.00 73.31 97 THR A C 1
ATOM 751 O O . THR A 1 97 ? 6.209 0.830 0.468 1.00 73.31 97 THR A O 1
ATOM 754 N N . PRO A 1 98 ? 7.098 -0.755 -0.875 1.00 61.72 98 PRO A N 1
ATOM 755 C CA . PRO A 1 98 ? 8.229 -1.079 -0.002 1.00 61.72 98 PRO A CA 1
ATOM 756 C C . PRO A 1 98 ? 9.250 0.065 0.058 1.00 61.72 98 PRO A C 1
ATOM 758 O O . PRO A 1 98 ? 9.918 0.231 1.071 1.00 61.72 98 PRO A O 1
ATOM 761 N N . ASP A 1 99 ? 9.272 0.924 -0.968 1.00 60.38 99 ASP A N 1
ATOM 762 C CA . ASP A 1 99 ? 10.239 2.016 -1.126 1.00 60.38 99 ASP A CA 1
ATOM 763 C C . ASP A 1 99 ? 9.632 3.424 -0.972 1.00 60.38 99 ASP A C 1
ATOM 765 O O . ASP A 1 99 ? 10.195 4.413 -1.436 1.00 60.38 99 ASP A O 1
ATOM 769 N N . SER A 1 100 ? 8.453 3.565 -0.353 1.00 53.72 100 SER A N 1
ATOM 770 C CA . SER A 1 100 ? 7.841 4.900 -0.161 1.00 53.72 100 SER A CA 1
ATOM 771 C C . SER A 1 100 ? 8.560 5.784 0.847 1.00 53.72 100 SER A C 1
ATOM 773 O O . SER A 1 100 ? 8.251 6.972 0.937 1.00 53.72 100 SER A O 1
ATOM 775 N N . LEU A 1 101 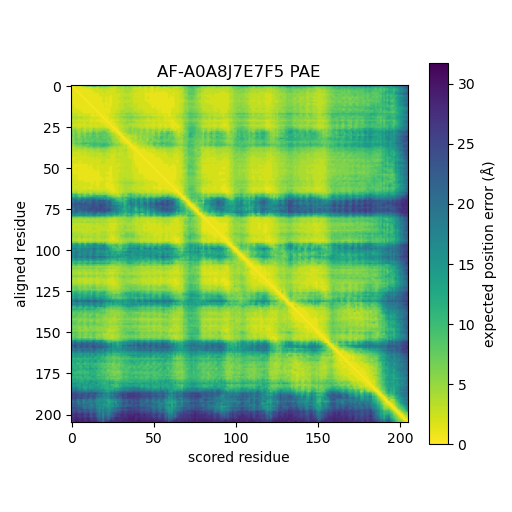? 9.442 5.220 1.668 1.00 62.69 101 LEU A N 1
ATOM 776 C CA . LEU A 1 101 ? 10.092 5.969 2.731 1.00 62.69 101 LEU A CA 1
ATOM 777 C C . LEU A 1 101 ? 11.415 6.559 2.276 1.00 62.69 101 LEU A C 1
ATOM 779 O O . LEU A 1 101 ? 12.100 6.021 1.411 1.00 62.69 101 LEU A O 1
ATOM 783 N N . LEU A 1 102 ? 11.781 7.661 2.932 1.00 57.75 102 LEU A N 1
ATOM 784 C CA . LEU A 1 102 ? 13.143 8.172 2.912 1.00 57.75 102 LEU A CA 1
ATOM 785 C C . LEU A 1 102 ? 14.068 7.069 3.424 1.00 57.75 102 LEU A C 1
ATOM 787 O O . LEU A 1 102 ? 14.139 6.839 4.627 1.00 57.75 102 LEU A O 1
ATOM 791 N N . SER A 1 103 ? 14.767 6.400 2.520 1.00 61.28 103 SER A N 1
ATOM 792 C CA . SER A 1 103 ? 15.940 5.615 2.872 1.00 61.28 103 SER A CA 1
ATOM 793 C C . SER A 1 103 ? 17.191 6.408 2.524 1.00 61.28 103 SER A C 1
ATOM 795 O O . SER A 1 103 ? 17.131 7.438 1.847 1.00 61.28 103 SER A O 1
ATOM 797 N N . ARG A 1 104 ? 18.349 5.935 2.989 1.00 56.12 104 ARG A N 1
ATOM 798 C CA . ARG A 1 104 ? 19.628 6.549 2.610 1.00 56.12 104 ARG A CA 1
ATOM 799 C C . ARG A 1 104 ? 19.839 6.547 1.090 1.00 56.12 104 ARG A C 1
ATOM 801 O O . ARG A 1 104 ? 20.450 7.474 0.566 1.00 56.12 104 ARG A O 1
ATOM 808 N N . ASP A 1 105 ? 19.333 5.515 0.417 1.00 57.44 105 ASP A N 1
ATOM 809 C CA . ASP A 1 105 ? 19.743 5.160 -0.940 1.00 57.44 105 ASP A CA 1
ATOM 810 C C . ASP A 1 105 ? 18.594 5.269 -1.976 1.00 57.44 105 ASP A C 1
ATOM 812 O O . ASP A 1 105 ? 18.864 5.231 -3.176 1.00 57.44 105 ASP A O 1
ATOM 816 N N . THR A 1 106 ? 17.340 5.495 -1.548 1.00 59.78 106 THR A N 1
ATOM 817 C CA . THR A 1 106 ? 16.160 5.607 -2.432 1.00 59.78 106 THR A CA 1
ATOM 818 C C . THR A 1 106 ? 15.407 6.928 -2.215 1.00 59.78 106 THR A C 1
ATOM 820 O O . THR A 1 106 ? 15.041 7.251 -1.080 1.00 59.78 106 THR A O 1
ATOM 823 N N . PRO A 1 107 ? 15.143 7.711 -3.282 1.00 62.06 107 PRO A N 1
ATOM 824 C CA . PRO A 1 107 ? 14.385 8.951 -3.176 1.00 62.06 107 PRO A CA 1
ATOM 825 C C . PRO A 1 107 ? 12.923 8.694 -2.795 1.00 62.06 107 PRO A C 1
ATOM 827 O O . PRO A 1 107 ? 12.309 7.714 -3.211 1.00 62.06 107 PRO A O 1
ATOM 830 N N . PHE A 1 108 ? 12.351 9.635 -2.044 1.00 69.38 108 PHE A N 1
ATOM 831 C CA . PHE A 1 108 ? 10.941 9.614 -1.665 1.00 69.38 108 PHE A CA 1
ATOM 832 C C . PHE A 1 108 ? 10.016 9.597 -2.895 1.00 69.38 108 PHE A C 1
ATOM 834 O O . PHE A 1 108 ? 10.183 10.399 -3.816 1.00 69.38 108 PHE A O 1
ATOM 841 N N . ASN A 1 109 ? 9.004 8.724 -2.876 1.00 69.50 109 ASN A N 1
ATOM 842 C CA . ASN A 1 109 ? 7.997 8.638 -3.929 1.00 69.50 109 ASN A CA 1
ATOM 843 C C . ASN A 1 109 ? 6.820 9.603 -3.671 1.00 69.50 109 ASN A C 1
ATOM 845 O O . ASN A 1 109 ? 6.070 9.390 -2.714 1.00 69.50 109 ASN A O 1
ATOM 849 N N . PRO A 1 110 ? 6.575 10.610 -4.533 1.00 77.62 110 PRO A N 1
ATOM 850 C CA . PRO A 1 110 ? 5.508 11.586 -4.313 1.00 77.62 110 PRO A CA 1
ATOM 851 C C . PRO A 1 110 ? 4.094 11.024 -4.528 1.00 77.62 110 PRO A C 1
ATOM 853 O O . PRO A 1 110 ? 3.122 11.708 -4.206 1.00 77.62 110 PRO A O 1
ATOM 856 N N . ILE A 1 111 ? 3.938 9.795 -5.039 1.00 79.56 111 ILE A N 1
ATOM 857 C CA . ILE A 1 111 ? 2.616 9.237 -5.352 1.00 79.56 111 ILE A CA 1
ATOM 858 C C . ILE A 1 111 ? 1.703 9.173 -4.121 1.00 79.56 111 ILE A C 1
ATOM 860 O O . ILE A 1 111 ? 0.513 9.474 -4.207 1.00 79.56 111 ILE A O 1
ATOM 864 N N . ALA A 1 112 ? 2.271 8.854 -2.956 1.00 80.62 112 ALA A N 1
ATOM 865 C CA . ALA A 1 112 ? 1.533 8.797 -1.702 1.00 80.62 112 ALA A CA 1
ATOM 866 C C . ALA A 1 112 ? 0.963 10.172 -1.312 1.00 80.62 112 ALA A C 1
ATOM 868 O O . ALA A 1 112 ? -0.177 10.262 -0.867 1.00 80.62 112 ALA A O 1
ATOM 869 N N . GLU A 1 113 ? 1.719 11.252 -1.535 1.00 83.50 113 GLU A N 1
ATOM 870 C CA . GLU A 1 113 ? 1.243 12.618 -1.288 1.00 83.50 113 GLU A CA 1
ATOM 871 C C . GLU A 1 113 ? 0.154 13.031 -2.277 1.00 83.50 113 GLU A C 1
ATOM 873 O O . GLU A 1 113 ? -0.847 13.622 -1.878 1.00 83.50 113 GLU A O 1
ATOM 878 N N . GLN A 1 114 ? 0.319 12.693 -3.558 1.00 85.50 114 GLN A N 1
ATOM 879 C CA . GLN A 1 114 ? -0.632 13.053 -4.611 1.00 85.50 114 GLN A CA 1
ATOM 880 C C . GLN A 1 114 ? -2.031 12.450 -4.386 1.00 85.50 114 GLN A C 1
ATOM 882 O O . GLN A 1 114 ? -3.039 13.060 -4.755 1.00 85.50 114 GLN A O 1
ATOM 887 N N . PHE A 1 115 ? -2.100 11.259 -3.785 1.00 86.25 115 PHE A N 1
ATOM 888 C CA . PHE A 1 115 ? -3.349 10.533 -3.533 1.00 86.25 115 PHE A CA 1
ATOM 889 C C . PHE A 1 115 ? -3.769 10.511 -2.056 1.00 86.25 115 PHE A C 1
ATOM 891 O O . PHE A 1 115 ? -4.735 9.833 -1.688 1.00 86.25 115 PHE A O 1
ATOM 898 N N . LYS A 1 116 ? -3.091 11.290 -1.210 1.00 86.62 116 LYS A N 1
ATOM 899 C CA . LYS A 1 116 ? -3.416 11.436 0.209 1.00 86.62 116 LYS A CA 1
ATOM 900 C C . LYS A 1 116 ? -4.892 11.777 0.415 1.00 86.62 116 LYS A C 1
ATOM 902 O O . LYS A 1 116 ? -5.426 12.701 -0.196 1.00 86.62 116 LYS A O 1
ATOM 907 N N . GLY A 1 117 ? -5.547 11.031 1.306 1.00 85.00 117 GLY A N 1
ATOM 908 C CA . GLY A 1 117 ? -6.960 11.219 1.653 1.00 85.00 117 GLY A CA 1
ATOM 909 C C . GLY A 1 117 ? -7.961 10.794 0.569 1.00 85.00 117 GLY A C 1
ATOM 910 O O . GLY A 1 117 ? -9.163 10.897 0.801 1.00 85.00 117 GLY A O 1
ATOM 911 N N . ARG A 1 118 ? -7.491 10.316 -0.593 1.00 89.06 118 ARG A N 1
ATOM 912 C CA . ARG A 1 118 ? -8.331 9.812 -1.696 1.00 89.06 118 ARG A CA 1
ATOM 913 C C . ARG A 1 118 ? -8.356 8.286 -1.731 1.00 89.06 118 ARG A C 1
ATOM 915 O O . ARG A 1 118 ? -9.404 7.698 -1.974 1.00 89.06 118 ARG A O 1
ATOM 922 N N . ILE A 1 119 ? -7.221 7.655 -1.434 1.00 89.19 119 ILE A N 1
ATOM 923 C CA . ILE A 1 119 ? -7.067 6.195 -1.355 1.00 89.19 119 ILE A CA 1
ATOM 924 C C . ILE A 1 119 ? -6.389 5.793 -0.049 1.00 89.19 119 ILE A C 1
ATOM 926 O O . ILE A 1 119 ? -5.797 6.632 0.633 1.00 89.19 119 ILE A O 1
ATOM 930 N N . ALA A 1 120 ? -6.436 4.502 0.287 1.00 88.94 120 ALA A N 1
ATOM 931 C CA . ALA A 1 120 ? -5.616 3.989 1.379 1.00 88.94 120 ALA A CA 1
ATOM 932 C C . ALA A 1 120 ? -4.134 4.053 0.991 1.00 88.94 120 ALA A C 1
ATOM 934 O O . ALA A 1 120 ? -3.733 3.523 -0.047 1.00 88.94 120 ALA A O 1
ATOM 935 N N . ILE A 1 121 ? -3.321 4.662 1.846 1.00 87.12 121 ILE A N 1
ATOM 936 C CA . ILE A 1 121 ? -1.865 4.648 1.718 1.00 87.12 121 ILE A CA 1
ATOM 937 C C . ILE A 1 121 ? -1.326 3.740 2.815 1.00 87.12 121 ILE A C 1
ATOM 939 O O . ILE A 1 121 ? -1.585 3.974 3.997 1.00 87.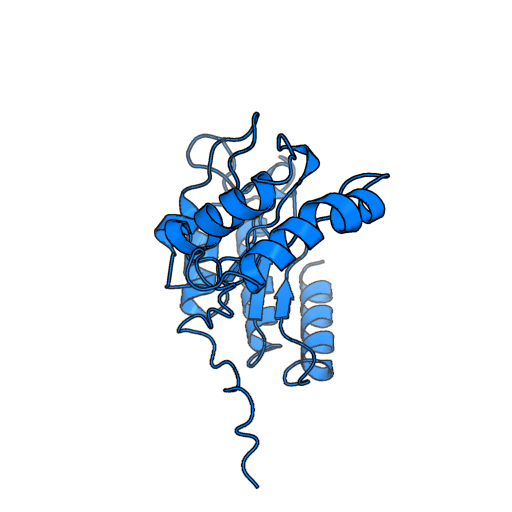12 121 ILE A O 1
ATOM 943 N N . ALA A 1 122 ? -0.611 2.689 2.424 1.00 85.75 122 ALA A N 1
ATOM 944 C CA . ALA A 1 122 ? -0.101 1.686 3.348 1.00 85.75 122 ALA A CA 1
ATOM 945 C C . ALA A 1 122 ? 1.403 1.443 3.143 1.00 85.75 122 ALA A C 1
ATOM 947 O O . ALA A 1 122 ? 1.786 0.438 2.537 1.00 85.75 122 ALA A O 1
ATOM 948 N N . PRO A 1 123 ? 2.272 2.361 3.595 1.00 80.94 123 PRO A N 1
ATOM 949 C CA . PRO A 1 123 ? 3.711 2.254 3.401 1.00 80.94 123 PRO A CA 1
ATOM 950 C C . PRO A 1 123 ? 4.257 0.978 4.041 1.00 80.94 123 PRO A C 1
ATOM 952 O O . PRO A 1 123 ? 3.899 0.629 5.172 1.00 80.94 123 PRO A O 1
ATOM 955 N N . MET A 1 124 ? 5.133 0.290 3.314 1.00 78.12 124 MET A N 1
ATOM 956 C CA . MET A 1 124 ? 5.919 -0.811 3.852 1.00 78.12 124 MET A CA 1
ATOM 957 C C . MET A 1 124 ? 7.264 -0.255 4.311 1.00 78.12 124 MET A C 1
ATOM 959 O O . MET A 1 124 ? 7.975 0.403 3.558 1.00 78.12 124 MET A O 1
ATOM 963 N N . ILE A 1 125 ? 7.579 -0.472 5.582 1.00 75.50 125 ILE A N 1
ATOM 964 C CA . ILE A 1 125 ? 8.791 0.016 6.224 1.00 75.50 125 ILE A CA 1
ATOM 965 C C . ILE A 1 125 ? 9.837 -1.086 6.143 1.00 75.50 125 ILE A C 1
ATOM 967 O O . ILE A 1 125 ? 9.766 -2.065 6.894 1.00 75.50 125 ILE A O 1
ATOM 971 N N . ASP A 1 126 ? 10.810 -0.913 5.249 1.00 72.25 126 ASP A N 1
ATOM 972 C CA . ASP A 1 126 ? 12.059 -1.663 5.313 1.00 72.25 126 ASP A CA 1
ATOM 973 C C . ASP A 1 126 ? 12.985 -1.004 6.334 1.00 72.25 126 ASP A C 1
ATOM 975 O O . ASP A 1 126 ? 13.692 -0.030 6.070 1.00 72.25 126 ASP A O 1
ATOM 979 N N . SER A 1 127 ? 12.970 -1.559 7.540 1.00 66.62 127 SER A N 1
ATOM 980 C CA . SER A 1 127 ? 13.786 -1.061 8.633 1.00 66.62 127 SER A CA 1
ATOM 981 C C . SER A 1 127 ? 15.287 -1.150 8.330 1.00 66.62 127 SER A C 1
ATOM 983 O O . SER A 1 127 ? 16.053 -0.344 8.840 1.00 66.62 127 SER A O 1
ATOM 985 N N . SER A 1 128 ? 15.731 -2.071 7.470 1.00 64.06 128 SER A N 1
ATOM 986 C CA . SER A 1 128 ? 17.159 -2.222 7.157 1.00 64.06 128 SER A CA 1
ATOM 987 C C . SER A 1 128 ? 17.761 -1.065 6.368 1.00 64.06 128 SER A C 1
ATOM 989 O O . SER A 1 128 ? 18.976 -0.873 6.390 1.00 64.06 128 SER A O 1
ATOM 991 N N . ALA A 1 129 ? 16.912 -0.270 5.719 1.00 63.38 129 ALA A N 1
ATOM 992 C CA . ALA A 1 129 ? 17.310 0.885 4.929 1.00 63.38 129 ALA A CA 1
ATOM 993 C C . ALA A 1 129 ? 17.381 2.190 5.751 1.00 63.38 129 ALA A C 1
ATOM 995 O O . ALA A 1 129 ? 17.625 3.267 5.195 1.00 63.38 129 ALA A O 1
ATOM 996 N N . LEU A 1 130 ? 17.156 2.106 7.068 1.00 68.50 130 LEU A N 1
ATOM 997 C CA . LEU A 1 130 ? 17.045 3.239 7.981 1.00 68.50 130 LEU A CA 1
ATOM 998 C C . LEU A 1 130 ? 18.090 3.157 9.098 1.00 68.50 130 LEU A C 1
ATOM 1000 O O . LEU A 1 130 ? 18.493 2.075 9.518 1.00 68.50 130 LEU A O 1
ATOM 1004 N N . ASP A 1 131 ? 18.503 4.316 9.613 1.00 66.88 131 ASP A N 1
ATOM 1005 C CA . ASP A 1 131 ? 19.235 4.370 10.879 1.00 66.88 131 ASP A CA 1
ATOM 1006 C C . ASP A 1 131 ? 18.219 4.251 12.023 1.00 66.88 131 ASP A C 1
ATOM 1008 O O . ASP A 1 131 ? 17.365 5.120 12.231 1.00 66.88 131 ASP A O 1
ATOM 1012 N N . LEU A 1 132 ? 18.227 3.101 12.690 1.00 66.19 132 LEU A N 1
ATOM 1013 C CA . LEU A 1 132 ? 17.167 2.666 13.589 1.00 66.19 132 LEU A CA 1
ATOM 1014 C C . LEU A 1 132 ? 17.560 2.895 15.050 1.00 66.19 132 LEU A C 1
ATOM 1016 O O . LEU A 1 132 ? 18.157 2.027 15.689 1.00 66.19 132 LEU A O 1
ATOM 1020 N N . ASN A 1 133 ? 17.164 4.032 15.610 1.00 71.06 133 ASN A N 1
ATOM 1021 C CA . ASN A 1 133 ? 17.190 4.273 17.049 1.00 71.06 133 ASN A CA 1
ATOM 1022 C C . ASN A 1 133 ? 15.753 4.344 17.607 1.00 71.06 133 ASN A C 1
ATOM 1024 O O . ASN A 1 133 ? 14.780 4.127 16.886 1.00 71.06 133 ASN A O 1
ATOM 1028 N N . GLN A 1 134 ? 15.613 4.595 18.909 1.00 67.69 134 GLN A N 1
ATOM 1029 C CA . GLN A 1 134 ? 14.308 4.651 19.586 1.00 67.69 134 GLN A CA 1
ATOM 1030 C C . GLN A 1 134 ? 13.385 5.776 19.078 1.00 67.69 134 GLN A C 1
ATOM 1032 O O . GLN A 1 134 ? 12.168 5.663 19.208 1.00 67.69 134 GLN A O 1
ATOM 1037 N N . ASP A 1 135 ? 13.946 6.827 18.475 1.00 75.94 135 ASP A N 1
ATOM 1038 C CA . ASP A 1 135 ? 13.193 7.958 17.931 1.00 75.94 135 ASP A CA 1
ATOM 1039 C C . ASP A 1 135 ? 12.742 7.686 16.487 1.00 75.94 135 ASP A C 1
ATOM 1041 O O . ASP A 1 135 ? 11.781 8.290 16.006 1.00 75.94 135 ASP A O 1
ATOM 1045 N N . THR A 1 136 ? 13.380 6.736 15.793 1.00 76.94 136 THR A N 1
ATOM 1046 C CA . THR A 1 136 ? 13.059 6.387 14.403 1.00 76.94 136 THR A CA 1
ATOM 1047 C C . THR A 1 136 ? 11.591 5.969 14.224 1.00 76.94 136 THR A C 1
ATOM 1049 O O . THR A 1 136 ? 10.940 6.526 13.341 1.00 76.94 136 THR A O 1
ATOM 1052 N N . PRO A 1 137 ? 10.991 5.083 15.049 1.00 76.25 137 PRO A N 1
ATOM 1053 C CA . PRO A 1 137 ? 9.564 4.767 14.944 1.00 76.25 137 PRO A CA 1
ATOM 1054 C C . PRO A 1 137 ? 8.639 5.976 15.132 1.00 76.25 137 PRO A C 1
ATOM 1056 O O . PRO A 1 137 ? 7.616 6.067 14.455 1.00 76.25 137 PRO A O 1
ATOM 1059 N N . ILE A 1 138 ? 9.000 6.916 16.011 1.00 78.06 138 ILE A N 1
ATOM 1060 C CA . ILE A 1 138 ? 8.218 8.134 16.272 1.00 78.06 138 ILE A CA 1
ATOM 1061 C C . ILE A 1 138 ? 8.253 9.048 15.046 1.00 78.06 138 ILE A C 1
ATOM 1063 O O . ILE A 1 138 ? 7.203 9.445 14.537 1.00 78.06 138 ILE A O 1
ATOM 1067 N N . ALA A 1 139 ? 9.453 9.328 14.535 1.00 79.69 139 ALA A N 1
ATOM 1068 C CA . ALA A 1 139 ? 9.648 10.164 13.355 1.00 79.69 139 ALA A CA 1
ATOM 1069 C C . ALA A 1 139 ? 8.975 9.561 12.113 1.00 79.69 139 ALA A C 1
ATOM 1071 O O . ALA A 1 139 ? 8.330 10.271 11.339 1.00 79.69 139 ALA A O 1
ATOM 1072 N N . LEU A 1 140 ? 9.067 8.238 11.941 1.00 78.75 140 LEU A N 1
ATOM 1073 C CA . LEU A 1 140 ? 8.375 7.529 10.869 1.00 78.75 140 LEU A CA 1
ATOM 1074 C C . LEU A 1 140 ? 6.862 7.611 11.025 1.00 78.75 140 LEU A C 1
ATOM 1076 O O . LEU A 1 140 ? 6.175 7.827 10.031 1.00 78.75 140 LEU A O 1
ATOM 1080 N N . ASN A 1 141 ? 6.327 7.467 12.236 1.00 78.56 141 ASN A N 1
ATOM 1081 C CA . ASN A 1 141 ? 4.895 7.620 12.455 1.00 78.56 141 ASN A CA 1
ATOM 1082 C C . ASN A 1 141 ? 4.420 9.025 12.065 1.00 78.56 141 ASN A C 1
ATOM 1084 O O . ASN A 1 141 ? 3.483 9.147 11.282 1.00 78.56 141 ASN A O 1
ATOM 1088 N N . GLN A 1 142 ? 5.103 10.077 12.528 1.00 80.44 142 GLN A N 1
ATOM 1089 C CA . GLN A 1 142 ? 4.777 11.462 12.167 1.00 80.44 142 GLN A CA 1
ATOM 1090 C C . GLN A 1 142 ? 4.843 11.681 10.655 1.00 80.44 142 GLN A C 1
ATOM 1092 O O . GLN A 1 142 ? 3.896 12.189 10.061 1.00 80.44 142 GLN A O 1
ATOM 1097 N N . PHE A 1 143 ? 5.914 11.229 10.000 1.00 82.75 143 PHE A N 1
ATOM 1098 C CA . PHE A 1 143 ? 6.038 11.334 8.550 1.00 82.75 143 PHE A CA 1
ATOM 1099 C C . PHE A 1 143 ? 4.881 10.630 7.825 1.00 82.75 143 PHE A C 1
ATOM 1101 O O . PHE A 1 143 ? 4.203 11.225 6.990 1.00 82.75 143 PHE A O 1
ATOM 1108 N N . ASN A 1 144 ? 4.605 9.373 8.156 1.00 81.75 144 ASN A N 1
ATOM 1109 C CA . ASN A 1 144 ? 3.585 8.594 7.460 1.00 81.75 144 ASN A CA 1
ATOM 1110 C C . ASN A 1 144 ? 2.170 9.114 7.733 1.00 81.75 144 ASN A C 1
ATOM 1112 O O . ASN A 1 144 ? 1.377 9.261 6.805 1.00 81.75 144 ASN A O 1
ATOM 1116 N N . VAL A 1 145 ? 1.848 9.441 8.980 1.00 80.75 145 VAL A N 1
ATOM 1117 C CA . VAL A 1 145 ? 0.508 9.899 9.354 1.00 80.75 145 VAL A CA 1
ATOM 1118 C C . VAL A 1 145 ? 0.290 11.350 8.928 1.00 80.75 145 VAL A C 1
ATOM 1120 O O . VAL A 1 145 ? -0.653 11.643 8.196 1.00 80.75 145 VAL A O 1
ATOM 1123 N N . GLU A 1 146 ? 1.165 12.272 9.324 1.00 81.19 146 GLU A N 1
ATOM 1124 C CA . GLU A 1 146 ? 0.938 13.703 9.100 1.00 81.19 146 GLU A CA 1
ATOM 1125 C C . GLU A 1 146 ? 1.210 14.098 7.655 1.00 81.19 146 GLU A C 1
ATOM 1127 O O . GLU A 1 146 ? 0.422 14.839 7.060 1.00 81.19 146 GLU A O 1
ATOM 1132 N N . ARG A 1 147 ? 2.300 13.596 7.060 1.00 83.75 147 ARG A N 1
ATOM 1133 C CA . ARG A 1 147 ? 2.685 13.972 5.698 1.00 83.75 147 ARG A CA 1
ATOM 1134 C C . ARG A 1 147 ? 1.947 13.142 4.662 1.00 83.75 147 ARG A C 1
ATOM 1136 O O . ARG A 1 147 ? 1.300 13.743 3.807 1.00 83.75 147 ARG A O 1
ATOM 1143 N N . LEU A 1 148 ? 1.956 11.812 4.773 1.00 80.62 148 LEU A N 1
ATOM 1144 C CA . LEU A 1 148 ? 1.344 10.939 3.758 1.00 80.62 148 LEU A CA 1
ATOM 1145 C C . LEU A 1 148 ? -0.144 10.663 3.987 1.00 80.62 148 LEU A C 1
ATOM 1147 O O . LEU A 1 148 ? -0.836 10.295 3.044 1.00 80.62 148 LEU A O 1
ATOM 1151 N N . GLY A 1 149 ? -0.659 10.858 5.205 1.00 81.75 149 GLY A N 1
ATOM 1152 C CA . GLY A 1 149 ? -2.020 10.430 5.543 1.00 81.75 149 GLY A CA 1
ATOM 1153 C C . GLY A 1 149 ? -2.175 8.911 5.481 1.00 81.75 149 GLY A C 1
ATOM 1154 O O . GLY A 1 149 ? -3.201 8.426 5.009 1.00 81.75 149 GLY A O 1
ATOM 1155 N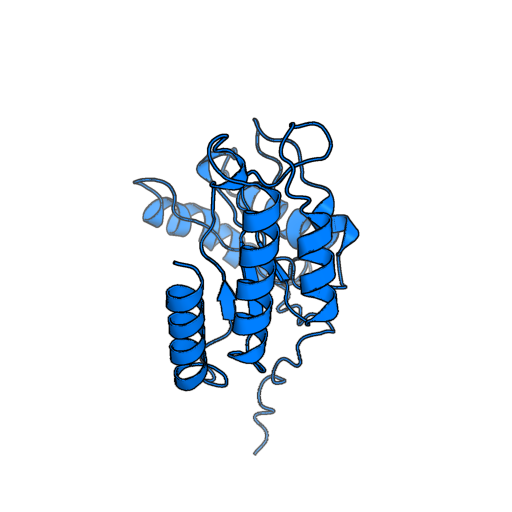 N . ALA A 1 150 ? -1.138 8.172 5.890 1.00 82.62 150 ALA A N 1
ATOM 1156 C CA . ALA A 1 150 ? -1.133 6.716 5.876 1.00 82.62 150 ALA A CA 1
ATOM 1157 C C . ALA A 1 150 ? -2.274 6.138 6.729 1.00 82.62 150 ALA A C 1
ATOM 1159 O O . ALA A 1 150 ? -2.491 6.555 7.866 1.00 82.62 150 ALA A O 1
ATOM 1160 N N . SER A 1 151 ? -2.972 5.148 6.173 1.00 78.44 151 SER A N 1
ATOM 1161 C CA . SER A 1 151 ? -4.029 4.383 6.847 1.00 78.44 151 SER A CA 1
ATOM 1162 C C . SER A 1 151 ? -3.482 3.163 7.582 1.00 78.44 151 SER A C 1
ATOM 1164 O O . SER A 1 151 ? -4.086 2.694 8.541 1.00 78.44 151 SER A O 1
ATOM 1166 N N . PHE A 1 152 ? -2.351 2.633 7.111 1.00 79.50 152 PHE A N 1
ATOM 1167 C CA . PHE A 1 152 ? -1.667 1.473 7.674 1.00 79.50 152 PHE A CA 1
ATOM 1168 C C . PHE A 1 152 ? -0.160 1.699 7.591 1.00 79.50 152 PHE A C 1
ATOM 1170 O O . PHE A 1 152 ? 0.319 2.312 6.642 1.00 79.50 152 PHE A O 1
ATOM 1177 N N . LEU A 1 153 ? 0.592 1.171 8.554 1.00 78.88 153 LEU A N 1
ATOM 1178 C CA . LEU A 1 153 ? 2.048 1.084 8.472 1.00 78.88 153 LEU A CA 1
ATOM 1179 C C . LEU A 1 153 ? 2.446 -0.385 8.601 1.00 78.88 153 LEU A C 1
ATOM 1181 O O . LEU A 1 153 ? 2.207 -1.003 9.639 1.00 78.88 153 LEU A O 1
ATOM 1185 N N . PHE A 1 154 ? 3.049 -0.945 7.554 1.00 77.88 154 PHE A N 1
ATOM 1186 C CA . PHE A 1 154 ? 3.499 -2.333 7.557 1.00 77.88 154 PHE A CA 1
ATOM 1187 C C . PHE A 1 154 ? 4.992 -2.401 7.839 1.00 77.88 154 PHE A C 1
ATOM 1189 O O . PHE A 1 154 ? 5.812 -2.073 6.990 1.00 77.88 154 PHE A O 1
ATOM 1196 N N . TRP A 1 155 ? 5.357 -2.862 9.029 1.00 74.00 155 TRP A N 1
ATOM 1197 C CA . TRP A 1 155 ? 6.750 -3.122 9.378 1.00 74.00 155 TRP A CA 1
ATOM 1198 C C . TRP A 1 155 ? 7.159 -4.483 8.815 1.00 74.00 155 TRP A C 1
ATOM 1200 O O . TRP A 1 155 ? 6.688 -5.512 9.298 1.00 74.00 155 TRP A O 1
ATOM 1210 N N . SER A 1 156 ? 7.990 -4.499 7.769 1.00 66.69 156 SER A N 1
ATOM 1211 C CA . SER A 1 156 ? 8.314 -5.740 7.060 1.00 66.69 156 SER A CA 1
ATOM 1212 C C . SER A 1 156 ? 9.590 -6.389 7.591 1.00 66.69 156 SER A C 1
ATOM 1214 O O . SER A 1 156 ? 10.624 -5.707 7.640 1.00 66.69 156 SER A O 1
ATOM 1216 N N . PRO A 1 157 ? 9.562 -7.699 7.931 1.00 56.59 157 PRO A N 1
ATOM 1217 C CA . PRO A 1 157 ? 10.708 -8.367 8.490 1.00 56.59 157 PRO A CA 1
ATOM 1218 C C . PRO A 1 157 ? 11.741 -8.896 7.491 1.00 56.59 157 PRO A C 1
ATOM 1220 O O . PRO A 1 157 ? 11.832 -10.101 7.277 1.00 56.59 157 PRO A O 1
ATOM 1223 N N . TRP A 1 158 ? 12.516 -8.018 6.852 1.00 56.56 158 TRP A N 1
ATOM 1224 C CA . TRP A 1 158 ? 13.469 -8.436 5.816 1.00 56.56 158 TRP A CA 1
ATOM 1225 C C . TRP A 1 158 ? 14.776 -9.085 6.331 1.00 56.56 158 TRP A C 1
ATOM 1227 O O . TRP A 1 158 ? 15.479 -9.681 5.516 1.00 56.56 158 TRP A O 1
ATOM 1237 N N . HIS A 1 159 ? 15.115 -9.074 7.639 1.00 55.25 159 HIS A N 1
ATOM 1238 C CA . HIS A 1 159 ? 16.423 -9.598 8.121 1.00 55.25 159 HIS A CA 1
ATOM 1239 C C . HIS A 1 159 ? 16.405 -10.482 9.385 1.00 55.25 159 HIS A C 1
ATOM 1241 O O . HIS A 1 159 ? 15.509 -10.422 10.221 1.00 55.25 159 HIS A O 1
ATOM 1247 N N . ARG A 1 160 ? 17.461 -11.304 9.541 1.00 55.19 160 ARG A N 1
ATOM 1248 C CA . ARG A 1 160 ? 17.605 -12.409 10.526 1.00 55.19 160 ARG A CA 1
ATOM 1249 C C . ARG A 1 160 ? 17.583 -12.039 12.022 1.00 55.19 160 ARG A C 1
ATOM 1251 O O . ARG A 1 160 ? 17.567 -12.954 12.838 1.00 55.19 160 ARG A O 1
ATOM 1258 N N . ASP A 1 161 ? 17.532 -10.763 12.395 1.00 62.91 161 ASP A N 1
ATOM 1259 C CA . ASP A 1 161 ? 17.503 -10.309 13.801 1.00 62.91 161 ASP A CA 1
ATOM 1260 C C . ASP A 1 161 ? 16.241 -9.498 14.151 1.00 62.91 161 ASP A C 1
ATOM 1262 O O . ASP A 1 161 ? 16.181 -8.799 15.168 1.00 62.91 161 ASP A O 1
ATOM 1266 N N . GLN A 1 162 ? 15.213 -9.580 13.308 1.00 61.22 162 GLN A N 1
ATOM 1267 C CA . GLN A 1 162 ? 14.123 -8.621 13.341 1.00 61.22 162 GLN A CA 1
ATOM 1268 C C . GLN A 1 162 ? 13.100 -8.816 14.450 1.00 61.22 162 GLN A C 1
ATOM 1270 O O . GLN A 1 162 ? 12.587 -7.818 14.937 1.00 61.22 162 GLN A O 1
ATOM 1275 N N . ASP A 1 163 ? 12.854 -10.037 14.924 1.00 65.69 163 ASP A N 1
ATOM 1276 C CA . ASP A 1 163 ? 11.958 -10.243 16.072 1.00 65.69 163 ASP A CA 1
ATOM 1277 C C . ASP A 1 163 ? 12.487 -9.492 17.298 1.00 65.69 163 ASP A C 1
ATOM 1279 O O . ASP A 1 163 ? 11.774 -8.723 17.941 1.00 65.69 163 ASP A O 1
ATOM 1283 N N . ARG A 1 164 ? 13.800 -9.594 17.542 1.00 69.69 164 ARG A N 1
ATOM 1284 C CA . ARG A 1 164 ? 14.466 -8.842 18.612 1.00 69.69 164 ARG A CA 1
ATOM 1285 C C . ARG A 1 164 ? 14.411 -7.339 18.373 1.00 69.69 164 ARG A C 1
ATOM 1287 O O . ARG A 1 164 ? 14.330 -6.589 19.339 1.00 69.69 164 ARG A O 1
ATOM 1294 N N . TYR A 1 165 ? 14.494 -6.894 17.124 1.00 68.50 165 TYR A N 1
ATOM 1295 C CA . TYR A 1 165 ? 14.439 -5.476 16.777 1.00 68.50 165 TYR A CA 1
ATOM 1296 C C . TYR A 1 165 ? 13.025 -4.889 16.932 1.00 68.50 165 TYR A C 1
ATOM 1298 O O . TYR A 1 165 ? 12.856 -3.827 17.536 1.00 68.50 165 TYR A O 1
ATOM 1306 N N . LEU A 1 166 ? 12.003 -5.602 16.454 1.00 70.94 166 LEU A N 1
ATOM 1307 C CA . LEU A 1 166 ? 10.603 -5.250 16.655 1.00 70.94 166 LEU A CA 1
ATOM 1308 C C . LEU A 1 166 ? 10.323 -5.135 18.153 1.00 70.94 166 LEU A C 1
ATOM 1310 O O . LEU A 1 166 ? 9.862 -4.095 18.606 1.00 70.94 166 LEU A O 1
ATOM 1314 N N . GLU A 1 167 ? 10.701 -6.143 18.937 1.00 74.88 167 GLU A N 1
ATOM 1315 C CA . GLU A 1 167 ? 10.480 -6.164 20.384 1.00 74.88 167 GLU A CA 1
ATOM 1316 C C . GLU A 1 167 ? 11.249 -5.080 21.150 1.00 74.88 167 GLU A C 1
ATOM 1318 O O . GLU A 1 167 ? 10.719 -4.521 22.107 1.00 74.88 167 GLU A O 1
ATOM 1323 N N . ARG A 1 168 ? 12.502 -4.787 20.777 1.00 76.94 168 ARG A N 1
ATOM 1324 C CA . ARG A 1 168 ? 13.386 -3.905 21.565 1.00 76.94 168 ARG A CA 1
ATOM 1325 C C . ARG A 1 168 ? 13.407 -2.455 21.107 1.00 76.94 168 ARG A C 1
ATOM 1327 O O . ARG A 1 168 ? 13.874 -1.612 21.867 1.00 76.94 168 ARG A O 1
ATOM 1334 N N . THR A 1 169 ? 12.950 -2.158 19.894 1.00 71.56 169 THR A N 1
ATOM 1335 C CA . THR A 1 169 ? 13.054 -0.807 19.323 1.00 71.56 169 THR A CA 1
ATOM 1336 C C . THR A 1 169 ? 11.728 -0.319 18.761 1.00 71.56 169 THR A C 1
ATOM 1338 O O . THR A 1 169 ? 11.245 0.724 19.197 1.00 71.56 169 THR A O 1
ATOM 1341 N N . VAL A 1 170 ? 11.094 -1.075 17.858 1.00 74.12 170 VAL A N 1
ATOM 1342 C CA . VAL A 1 170 ? 9.838 -0.628 17.228 1.00 74.12 170 VAL A CA 1
ATOM 1343 C C . VAL A 1 170 ? 8.696 -0.601 18.235 1.00 74.12 170 VAL A C 1
ATOM 1345 O O . VAL A 1 170 ? 8.034 0.422 18.380 1.00 74.12 170 VAL A O 1
ATOM 1348 N N . MET A 1 171 ? 8.487 -1.694 18.970 1.00 78.56 171 MET A N 1
ATOM 1349 C CA . MET A 1 171 ? 7.385 -1.812 19.921 1.00 78.56 171 MET A CA 1
ATOM 1350 C C . MET A 1 171 ? 7.487 -0.810 21.075 1.00 78.56 171 MET A C 1
ATOM 1352 O O . MET A 1 171 ? 6.467 -0.189 21.360 1.00 78.56 171 MET A O 1
ATOM 1356 N N . PRO A 1 172 ? 8.656 -0.556 21.698 1.00 80.94 172 PRO A N 1
ATOM 1357 C CA . PRO A 1 172 ? 8.786 0.512 22.687 1.00 80.94 172 PRO A CA 1
ATOM 1358 C C . PRO A 1 172 ? 8.469 1.901 22.120 1.00 80.94 172 PRO A C 1
ATOM 1360 O O . PRO A 1 172 ? 7.768 2.671 22.771 1.00 80.94 172 PRO A O 1
ATOM 1363 N N . GLY A 1 173 ? 8.912 2.208 20.894 1.00 77.00 173 GLY A N 1
ATOM 1364 C CA . GLY A 1 173 ? 8.564 3.462 20.218 1.00 77.00 173 GLY A CA 1
ATOM 1365 C C . GLY A 1 173 ? 7.059 3.584 19.952 1.00 77.00 173 GLY A C 1
ATOM 1366 O O . GLY A 1 173 ? 6.452 4.603 20.270 1.00 77.00 173 GLY A O 1
ATOM 1367 N N . ILE A 1 174 ? 6.423 2.517 19.454 1.00 75.88 174 ILE A N 1
ATOM 1368 C CA . ILE A 1 174 ? 4.965 2.448 19.263 1.00 75.88 174 ILE A CA 1
ATOM 1369 C C . ILE A 1 174 ? 4.224 2.601 20.599 1.00 75.88 174 ILE A C 1
ATOM 1371 O O . ILE A 1 174 ? 3.252 3.346 20.684 1.00 75.88 174 ILE A O 1
ATOM 1375 N N . GLN A 1 175 ? 4.681 1.937 21.659 1.00 81.44 175 GLN A N 1
ATOM 1376 C CA . GLN A 1 175 ? 4.098 2.059 22.996 1.00 81.44 175 GLN A CA 1
ATOM 1377 C C . GLN A 1 175 ? 4.226 3.485 23.536 1.00 81.44 175 GLN A C 1
ATOM 1379 O O . GLN A 1 175 ? 3.277 3.984 24.135 1.00 81.44 175 GLN A O 1
ATOM 1384 N N . ALA A 1 176 ? 5.352 4.161 23.291 1.00 79.94 176 ALA A N 1
ATOM 1385 C CA . ALA A 1 176 ? 5.535 5.561 23.657 1.00 79.94 176 ALA A CA 1
ATOM 1386 C C . ALA A 1 176 ? 4.558 6.485 22.909 1.00 79.94 176 ALA A C 1
ATOM 1388 O O . ALA A 1 176 ? 3.983 7.372 23.540 1.00 79.94 176 ALA A O 1
ATOM 1389 N N . LEU A 1 177 ? 4.310 6.243 21.614 1.00 78.81 177 LEU A N 1
ATOM 1390 C CA . LEU A 1 177 ? 3.286 6.959 20.838 1.00 78.81 177 LEU A CA 1
ATOM 1391 C C . LEU A 1 177 ? 1.891 6.771 21.452 1.00 78.81 177 LEU A C 1
ATOM 1393 O O . LEU A 1 177 ? 1.186 7.745 21.700 1.00 78.81 177 LEU A O 1
ATOM 1397 N N . VAL A 1 178 ? 1.514 5.523 21.750 1.00 76.12 178 VAL A N 1
ATOM 1398 C CA . VAL A 1 178 ? 0.201 5.181 22.329 1.00 76.12 178 VAL A CA 1
ATOM 1399 C C . VAL A 1 178 ? 0.026 5.761 23.735 1.00 76.12 178 VAL A C 1
ATOM 1401 O O . VAL A 1 178 ? -1.066 6.198 24.086 1.00 76.12 178 VAL A O 1
ATOM 1404 N N . ALA A 1 179 ? 1.085 5.778 24.544 1.00 82.62 179 ALA A N 1
ATOM 1405 C CA . ALA A 1 179 ? 1.043 6.285 25.912 1.00 82.62 179 ALA A CA 1
ATOM 1406 C C . ALA A 1 179 ? 0.987 7.822 25.999 1.00 82.62 179 ALA A C 1
ATOM 1408 O O . ALA A 1 179 ? 0.609 8.344 27.046 1.00 82.62 179 ALA A O 1
ATOM 1409 N N . ASN A 1 180 ? 1.349 8.543 24.930 1.00 81.69 180 ASN A N 1
ATOM 1410 C CA . ASN A 1 180 ? 1.424 10.009 24.909 1.00 81.69 180 ASN A CA 1
ATOM 1411 C C . ASN A 1 180 ? 0.604 10.611 23.746 1.00 81.69 180 ASN A C 1
ATOM 1413 O O . ASN A 1 180 ? 1.167 11.306 22.895 1.00 81.69 180 ASN A O 1
ATOM 1417 N N . PRO A 1 181 ? -0.723 10.387 23.698 1.00 78.00 181 PRO A N 1
ATOM 1418 C CA . PRO A 1 181 ? -1.569 10.814 22.579 1.00 78.00 181 PRO A CA 1
ATOM 1419 C C . PRO A 1 181 ? -1.661 12.340 22.4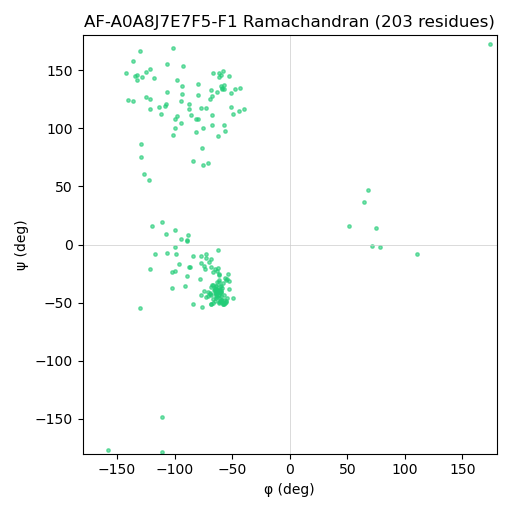13 1.00 78.00 181 PRO A C 1
ATOM 1421 O O . PRO A 1 181 ? -1.962 12.816 21.326 1.00 78.00 181 PRO A O 1
ATOM 1424 N N . ASP A 1 182 ? -1.370 13.117 23.461 1.00 82.44 182 ASP A N 1
ATOM 1425 C CA . ASP A 1 182 ? -1.337 14.585 23.386 1.00 82.44 182 ASP A CA 1
ATOM 1426 C C . ASP A 1 182 ? -0.057 15.122 22.719 1.00 82.44 182 ASP A C 1
ATOM 1428 O O . ASP A 1 182 ? 0.011 16.293 22.347 1.00 82.44 182 ASP A O 1
ATOM 1432 N N . GLN A 1 183 ? 0.980 14.285 22.599 1.00 79.00 183 GLN A N 1
ATOM 1433 C CA . GLN A 1 183 ? 2.284 14.666 22.045 1.00 79.00 183 GLN A CA 1
ATOM 1434 C C . GLN A 1 183 ? 2.478 14.188 20.607 1.00 79.00 183 GLN A C 1
ATOM 1436 O O . GLN A 1 183 ? 3.287 14.764 19.878 1.00 79.00 183 GLN A O 1
ATOM 1441 N N . TYR A 1 184 ? 1.754 13.147 20.198 1.00 74.06 184 TYR A N 1
ATOM 1442 C CA . TYR A 1 184 ? 1.940 12.498 18.909 1.00 74.06 184 TYR A CA 1
ATOM 1443 C C . TYR A 1 184 ? 0.607 12.278 18.201 1.00 74.06 184 TYR A C 1
ATOM 1445 O O . TYR A 1 184 ? -0.389 11.978 18.860 1.00 74.06 184 TYR A O 1
ATOM 1453 N N . PRO A 1 185 ? 0.573 12.373 16.859 1.00 65.06 185 PRO A N 1
ATOM 1454 C CA . PRO A 1 185 ? -0.627 12.039 16.114 1.00 65.06 185 PRO A CA 1
ATOM 1455 C C . PRO A 1 185 ? -1.029 10.592 16.435 1.00 65.06 185 PRO A C 1
ATOM 1457 O O . PRO A 1 185 ? -0.155 9.714 16.489 1.00 65.06 185 PRO A O 1
ATOM 1460 N N . PRO A 1 186 ? -2.331 10.324 16.653 1.00 64.44 186 PRO A N 1
ATOM 1461 C CA . PRO A 1 186 ? -2.783 8.978 16.954 1.00 64.44 186 PRO A CA 1
ATOM 1462 C C . PRO A 1 186 ? -2.385 8.046 15.812 1.00 64.44 186 PRO A C 1
ATOM 1464 O O . PRO A 1 186 ? -2.330 8.458 14.651 1.00 64.44 186 PRO A O 1
ATOM 1467 N N . LEU A 1 187 ? -2.138 6.777 16.137 1.00 56.91 187 LEU A N 1
ATOM 1468 C CA . LEU A 1 187 ? -2.100 5.721 15.131 1.00 56.91 187 LEU A CA 1
ATOM 1469 C C .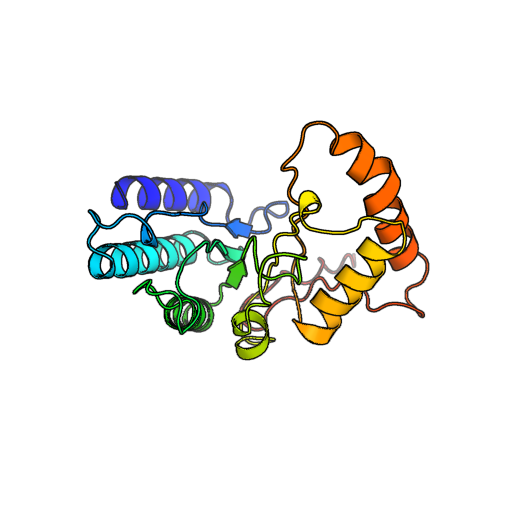 LEU A 1 187 ? -3.494 5.669 14.509 1.00 56.91 187 LEU A C 1
ATOM 1471 O O . LEU A 1 187 ? -4.424 5.095 15.075 1.00 56.91 187 LEU A O 1
ATOM 1475 N N . VAL A 1 188 ? -3.673 6.392 13.406 1.00 52.34 188 VAL A N 1
ATOM 1476 C CA . VAL A 1 188 ? -4.992 6.564 12.819 1.00 52.34 188 VAL A CA 1
ATOM 1477 C C . VAL A 1 188 ? -5.352 5.241 12.175 1.00 52.34 188 VAL A C 1
ATOM 1479 O O . VAL A 1 188 ? -4.734 4.827 11.197 1.00 52.34 188 VAL A O 1
ATOM 1482 N N . GLN A 1 189 ? -6.413 4.610 12.663 1.00 46.69 189 GLN A N 1
ATOM 1483 C CA . GLN A 1 189 ? -7.213 3.733 11.822 1.00 46.69 189 GLN A CA 1
ATOM 1484 C C . GLN A 1 189 ? -7.968 4.644 10.842 1.00 46.69 189 GLN A C 1
ATOM 1486 O O . GLN A 1 189 ? -9.157 4.914 10.996 1.00 46.69 189 GLN A O 1
ATOM 1491 N N . ALA A 1 190 ? -7.238 5.254 9.901 1.00 42.66 190 ALA A N 1
ATOM 1492 C CA . ALA A 1 190 ? -7.825 6.173 8.942 1.00 42.66 190 ALA A CA 1
ATOM 1493 C C . ALA A 1 190 ? -8.571 5.314 7.940 1.00 42.66 190 ALA A C 1
ATOM 1495 O O . ALA A 1 190 ? -7.952 4.729 7.056 1.00 42.66 190 ALA A O 1
ATOM 1496 N N . CYS A 1 191 ? -9.884 5.219 8.101 1.00 44.00 191 CYS A N 1
ATOM 1497 C CA . CYS A 1 191 ? -10.751 4.641 7.093 1.00 44.00 191 CYS A CA 1
ATOM 1498 C C . CYS A 1 191 ? -10.742 5.574 5.891 1.00 44.00 191 CYS A C 1
ATOM 1500 O O . CYS A 1 191 ? -11.236 6.700 6.009 1.00 44.00 191 CYS A O 1
ATOM 1502 N N . PRO A 1 192 ? -10.151 5.162 4.755 1.00 51.44 192 PRO A N 1
ATOM 1503 C CA . PRO A 1 192 ? -10.243 5.950 3.538 1.00 51.44 192 PRO A CA 1
ATOM 1504 C C . PRO A 1 192 ? -11.713 6.244 3.256 1.00 51.44 192 PRO A C 1
ATOM 1506 O O . PRO A 1 192 ? -12.567 5.396 3.493 1.00 51.44 192 PRO A O 1
ATOM 1509 N N . THR A 1 193 ? -12.023 7.414 2.710 1.00 48.34 193 THR A N 1
ATOM 1510 C CA . THR A 1 193 ? -13.395 7.814 2.343 1.00 48.34 193 THR A CA 1
ATOM 1511 C C . THR A 1 193 ? -14.089 6.798 1.434 1.00 48.34 193 THR A C 1
ATOM 1513 O O . THR A 1 193 ? -15.315 6.704 1.433 1.00 48.34 193 THR A O 1
ATOM 1516 N N . ALA A 1 194 ? -13.309 6.015 0.685 1.00 42.91 194 ALA A N 1
ATOM 1517 C CA . ALA A 1 194 ? -13.799 4.954 -0.182 1.00 42.91 194 ALA A CA 1
ATOM 1518 C C . ALA A 1 194 ? -14.056 3.604 0.526 1.00 42.91 194 ALA A C 1
ATOM 1520 O O . ALA A 1 194 ? -14.667 2.711 -0.062 1.00 42.91 194 ALA A O 1
ATOM 1521 N N . LEU A 1 195 ? -13.639 3.447 1.787 1.00 45.38 195 LEU A N 1
ATOM 1522 C CA . LEU A 1 195 ? -13.908 2.276 2.619 1.00 45.38 195 LEU A CA 1
ATOM 1523 C C . LEU A 1 195 ? -14.917 2.621 3.711 1.00 45.38 195 LEU A C 1
ATOM 1525 O O . LEU A 1 195 ? -14.662 3.420 4.612 1.00 45.38 195 LEU A O 1
ATOM 1529 N N . ARG A 1 196 ? -16.060 1.934 3.685 1.00 45.78 196 ARG A N 1
ATOM 1530 C CA . ARG A 1 196 ? -16.942 1.856 4.850 1.00 45.78 196 ARG A CA 1
ATOM 1531 C C . ARG A 1 196 ? -16.319 0.886 5.839 1.00 45.78 196 ARG A C 1
ATOM 1533 O O . ARG A 1 196 ? -16.674 -0.288 5.857 1.00 45.78 196 ARG A O 1
ATOM 1540 N N . CYS A 1 197 ? -15.375 1.355 6.643 1.00 46.59 197 CYS A N 1
ATOM 1541 C CA . CYS A 1 197 ? -15.034 0.601 7.836 1.00 46.59 197 CYS A CA 1
ATOM 1542 C C . CYS A 1 197 ? -16.304 0.424 8.654 1.00 46.59 197 CYS A C 1
ATOM 1544 O O . CYS A 1 197 ? -17.045 1.391 8.855 1.00 46.59 197 CYS A O 1
ATOM 1546 N N . ALA A 1 198 ? -16.550 -0.797 9.123 1.00 44.66 198 ALA A N 1
ATOM 1547 C CA . ALA A 1 198 ? -17.488 -0.981 10.210 1.00 44.66 198 ALA A CA 1
ATOM 1548 C C . ALA A 1 198 ? -17.061 -0.008 11.314 1.00 44.66 198 ALA A C 1
ATOM 1550 O O . ALA A 1 198 ? -15.919 -0.068 11.783 1.00 44.66 198 ALA A O 1
ATOM 1551 N N . SER A 1 199 ? -17.940 0.932 11.667 1.00 42.25 199 SER A N 1
ATOM 1552 C CA . SER A 1 199 ? -17.805 1.639 12.932 1.00 42.25 199 SER A CA 1
ATOM 1553 C C . SER A 1 199 ? -17.563 0.566 13.982 1.00 42.25 199 SER A C 1
ATOM 1555 O O . SER A 1 199 ? -18.217 -0.484 13.923 1.00 42.25 199 SER A O 1
ATOM 1557 N N . ALA A 1 200 ? -16.580 0.784 14.864 1.00 39.34 200 ALA A N 1
ATOM 1558 C CA . ALA A 1 200 ? -16.419 -0.042 16.051 1.00 39.34 200 ALA A CA 1
ATOM 1559 C C . ALA A 1 200 ? -17.828 -0.308 16.569 1.00 39.34 200 ALA A C 1
ATOM 1561 O O . ALA A 1 200 ? -18.572 0.650 16.766 1.00 39.34 200 ALA A O 1
ATOM 1562 N N . VAL A 1 201 ? -18.224 -1.585 16.574 1.00 40.03 201 VAL A N 1
ATOM 1563 C CA . VAL A 1 201 ? -19.564 -2.009 16.968 1.00 40.03 201 VAL A CA 1
ATOM 1564 C C . VAL A 1 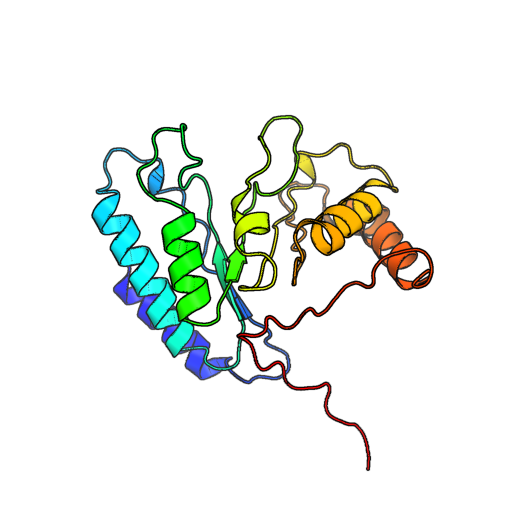201 ? -19.881 -1.221 18.224 1.00 40.03 201 VAL A C 1
ATOM 1566 O O . VAL A 1 201 ? -19.139 -1.354 19.198 1.00 40.03 201 VAL A O 1
ATOM 1569 N N . ASP A 1 202 ? -20.886 -0.345 18.146 1.00 37.81 202 ASP A N 1
ATOM 1570 C CA . ASP A 1 202 ? -21.406 0.358 19.305 1.00 37.81 202 ASP A CA 1
ATOM 1571 C C . ASP A 1 202 ? -21.811 -0.746 20.276 1.00 37.81 202 ASP A C 1
ATOM 1573 O O . ASP A 1 202 ? -22.826 -1.426 20.113 1.00 37.81 202 ASP A O 1
ATOM 1577 N N . GLY A 1 203 ? -20.916 -1.015 21.221 1.00 39.94 203 GLY A N 1
ATOM 1578 C CA . GLY A 1 203 ? -21.142 -1.905 22.335 1.00 39.94 203 GLY A CA 1
ATOM 1579 C C . GLY A 1 203 ? -22.037 -1.176 23.315 1.00 39.94 203 GLY A C 1
ATOM 1580 O O . GLY A 1 203 ? -21.575 -0.813 24.386 1.00 39.94 203 GLY A O 1
ATOM 1581 N N . ASP A 1 204 ? -23.285 -0.952 22.918 1.00 37.06 204 ASP A N 1
ATOM 1582 C CA . ASP A 1 204 ? -24.357 -0.452 23.765 1.00 37.06 204 ASP A CA 1
ATOM 1583 C C . ASP A 1 204 ? -25.572 -1.377 23.610 1.00 37.06 204 ASP A C 1
ATOM 1585 O O . ASP A 1 204 ? -26.440 -1.163 22.761 1.00 37.06 204 ASP A O 1
ATOM 1589 N N . ALA A 1 205 ? -25.568 -2.444 24.421 1.00 36.81 205 ALA A N 1
ATOM 1590 C CA . ALA A 1 205 ? -26.677 -2.973 25.239 1.00 36.81 205 ALA A CA 1
ATOM 1591 C C . ALA A 1 205 ? -26.437 -4.443 25.626 1.00 36.81 205 ALA A C 1
ATOM 1593 O O . ALA A 1 205 ? -26.442 -5.316 24.728 1.00 36.81 205 ALA A O 1
#

Mean predicted aligned error: 9.04 Å

Nearest PDB structures (foldseek):
  6lfc-assembly2_B  TM=5.991E-01  e=5.549E-01  Escherichia coli
  6lfc-assembly1_A  TM=5.255E-01  e=4.634E-01  Escherichia coli
  6lfc-assembly5_E  TM=4.880E-01  e=5.549E-01  Escherichia coli
  3hp4-assembly1_A  TM=5.853E-01  e=1.843E+00  Pseudoalteromonas sp. 643A
  6fao-assembly1_A  TM=4.133E-01  e=1.635E+00  metagenome

pLDDT: mean 75.4, std 15.72, range [36.81, 98.19]

Sequence (205 aa):
MTDRFIALMQALGDRYDGVASFHGIASPESALGTVDEYDKSQYKEQFMRLFRETRQAFPHSLVLATLNYLSFDGMGHDVNLTDIANVAEELGGGISTPDSLLSRDTPFNPIAEQFKGRIAIAPMIDSSALDLNQDTPIALNQFNVERLGASFLFWSPWHRDQDRYLERTVMPGIQALVANPDQYPPLVQACPTALRCASAVDGDA